Protein AF-0000000081433990 (afdb_homodimer)

Nearest PDB structures (foldseek):
  8vg7-assembly1_A  TM=9.515E-01  e=1.707E-13  Homo sapiens
  3ker-assembly1_A  TM=9.538E-01  e=2.550E-13  Mus musculus
  6c5f-assembly3_C  TM=9.495E-01  e=4.978E-13  Homo sapiens
  7mru-assembly1_C  TM=9.463E-01  e=9.088E-13  Homo sapiens
  8vg5-assembly2_B  TM=8.975E-01  e=1.659E-12  Homo sapiens

Radius of gyration: 18.11 Å; Cα contacts (8 Å, |Δi|>4): 477; chains: 2; bounding box: 46×50×44 Å

Foldseek 3Di:
DKEKEKEKLADPVLQDPCLQVVLLVLLCVLQVHPSVPYHYYYHYNDQDDFPPDNPIAMEIEMEDEPRPVVVPCVVVSQVSVLCSCCVRRVDPSVRYDYHYHYDHQQVDDDPRHRNVVVVD/DKEKEKEKLADPVLQDPCLQVVCLVLLCVLQVHPSVPYHYYYHYNDQDDFPPDNPIAMEMEMEDEPRPVVPPCVVVSQVSVLCSCCVRRVDDSVRYDYHYYYDHQQPDDDPRDRNVVVVD

Sequence (240 aa):
MTILQINTNLAKSQIPDGFLLRASKETARIFGKPEAHVSVALKPDQLMTFSGTTEPCASVEVSSIGTFASGSNNQKIASEITELVHNELGIDKKRFYVVLTDLQADRVACDGDLLAKFFKMTILQINTNLAKSQIPDGFLLRASKETARIFGKPEAHVSVALKPDQLMTFSGTTEPCASVEVSSIGTFASGSNNQKIASEITELVHNELGIDKKRFYVVLTDLQADRVACDGDLLAKFFK

Secondary structure (DSSP, 8-state):
-EEEEEEESS-GGGSPTTHHHHHHHHHHHHHT--GGGEEEEEE-S-EEEETTB-SS-EEEEEEEESSSTT-TTHHHHHHHHHHHHHHHH---GGGEEEEEEEE-GGG-EETTEEGGGT--/-EEEEEEE-S-GGGSPTTHHHHHHHHHHHHHT--GGGEEEEEE-S----BTTB-SS-EEEEEEEESSSTT-TTHHHHHHHHHHHHHHHH---GGG--EEEEEEPGGGEEETTEEGGGT--

Solvent-accessible surface area (backbone atoms only — not comparable to full-atom values): 12899 Å² total; per-residue (Å²): 96,38,38,41,39,35,40,24,43,42,48,66,87,69,55,51,86,64,46,69,62,50,49,37,50,51,52,17,60,73,68,72,44,65,52,91,41,49,46,71,48,76,44,54,60,37,47,46,32,38,45,62,33,70,61,70,32,42,45,35,40,38,35,28,56,78,64,52,83,83,47,83,53,37,50,60,47,42,28,52,54,37,48,51,49,23,73,66,66,67,34,58,49,80,32,31,45,40,36,57,40,70,42,56,43,82,76,38,67,60,95,87,35,48,41,39,74,70,73,103,97,39,39,39,40,37,39,24,42,42,48,65,88,66,55,50,86,63,45,63,50,50,49,29,51,48,50,17,60,72,69,70,44,65,40,73,39,27,34,34,37,45,42,54,61,41,93,55,70,50,97,88,35,69,64,68,33,45,44,36,40,37,35,27,56,80,63,51,84,82,47,83,56,44,65,60,48,54,51,52,53,46,48,52,50,26,71,64,66,67,34,57,71,88,36,43,57,79,45,82,41,71,43,56,40,75,33,29,22,45,57,37,35,42,40,41,75,72,72,110

Organism: NCBI:txid290746

Structure (mmCIF, N/CA/C/O backbone):
data_AF-0000000081433990-model_v1
#
loop_
_entity.id
_entity.type
_entity.pdbx_description
1 polymer 'L-dopachrome isomerase'
#
loop_
_atom_site.group_PDB
_atom_site.id
_atom_site.type_symbol
_atom_site.label_atom_id
_atom_site.label_alt_id
_atom_site.label_comp_id
_atom_site.label_asym_id
_atom_site.label_entity_id
_atom_site.label_seq_id
_atom_site.pdbx_PDB_ins_code
_atom_site.Cartn_x
_atom_site.Cartn_y
_atom_site.Cartn_z
_atom_site.occupancy
_atom_site.B_iso_or_equiv
_atom_site.auth_seq_id
_atom_site.auth_comp_id
_atom_site.auth_asym_id
_atom_site.auth_atom_id
_atom_site.pdbx_PDB_model_num
ATOM 1 N N . MET A 1 1 ? -1.452 19.969 -0.558 1 90.88 1 MET A N 1
ATOM 2 C CA . MET A 1 1 ? -1.971 18.828 -1.298 1 90.88 1 MET A CA 1
ATOM 3 C C . MET A 1 1 ? -1.766 17.531 -0.513 1 90.88 1 MET A C 1
ATOM 5 O O . MET A 1 1 ? -0.65 17.234 -0.081 1 90.88 1 MET A O 1
ATOM 9 N N . THR A 1 2 ? -2.812 16.828 -0.328 1 95.81 2 THR A N 1
ATOM 10 C CA . THR A 1 2 ? -2.768 15.562 0.406 1 95.81 2 THR A CA 1
ATOM 11 C C . THR A 1 2 ? -3.625 14.5 -0.282 1 95.81 2 THR A C 1
ATOM 13 O O . THR A 1 2 ? -4.746 14.781 -0.705 1 95.81 2 THR A O 1
ATOM 16 N N . ILE A 1 3 ? -3.053 13.305 -0.438 1 97.94 3 ILE A N 1
ATOM 17 C CA . ILE A 1 3 ? -3.762 12.18 -1.028 1 97.94 3 ILE A CA 1
ATOM 18 C C . ILE A 1 3 ? -3.838 11.031 -0.02 1 97.94 3 ILE A C 1
ATOM 20 O O . ILE A 1 3 ? -2.812 10.586 0.501 1 97.94 3 ILE A O 1
ATOM 24 N N . LEU A 1 4 ? -5.02 10.633 0.29 1 98.62 4 LEU A N 1
ATOM 25 C CA . LEU A 1 4 ? -5.238 9.461 1.135 1 98.62 4 LEU A CA 1
ATOM 26 C C . LEU A 1 4 ? -5.797 8.297 0.321 1 98.62 4 LEU A C 1
ATOM 28 O O . LEU A 1 4 ? -6.867 8.414 -0.282 1 98.62 4 LEU A O 1
ATOM 32 N N . GLN A 1 5 ? -5.074 7.207 0.324 1 98.69 5 GLN A N 1
ATOM 33 C CA . GLN A 1 5 ? -5.512 5.996 -0.36 1 98.69 5 GLN A CA 1
ATOM 34 C C . GLN A 1 5 ? -5.676 4.84 0.621 1 98.69 5 GLN A C 1
ATOM 36 O O . GLN A 1 5 ? -4.766 4.547 1.403 1 98.69 5 GLN A O 1
ATOM 41 N N . ILE A 1 6 ? -6.824 4.176 0.512 1 98.75 6 ILE A N 1
ATOM 42 C CA . ILE A 1 6 ? -7.109 3.041 1.381 1 98.75 6 ILE A CA 1
ATOM 43 C C . ILE A 1 6 ? -7.539 1.842 0.538 1 98.75 6 ILE A C 1
ATOM 45 O O . ILE A 1 6 ? -8.492 1.932 -0.242 1 98.75 6 ILE A O 1
ATOM 49 N N . ASN A 1 7 ? -6.805 0.776 0.649 1 98.62 7 ASN A N 1
ATOM 50 C CA . ASN A 1 7 ? -7.219 -0.525 0.137 1 98.62 7 ASN A CA 1
ATOM 51 C C . ASN A 1 7 ? -7.695 -1.443 1.259 1 98.62 7 ASN A C 1
ATOM 53 O O . ASN A 1 7 ? -7.082 -1.493 2.328 1 98.62 7 ASN A O 1
ATOM 57 N N . THR A 1 8 ? -8.797 -2.117 1.062 1 98.81 8 THR A N 1
ATOM 58 C CA . THR A 1 8 ? -9.289 -2.992 2.121 1 98.81 8 THR A CA 1
ATOM 59 C C . THR A 1 8 ? -10.016 -4.199 1.532 1 98.81 8 THR A C 1
ATOM 61 O O . THR A 1 8 ? -10.492 -4.148 0.397 1 98.81 8 THR A O 1
ATOM 64 N N . ASN A 1 9 ? -10.047 -5.27 2.287 1 98.44 9 ASN A N 1
ATOM 65 C CA . ASN A 1 9 ? -10.781 -6.453 1.854 1 98.44 9 ASN A CA 1
ATOM 66 C C . ASN A 1 9 ? -12.227 -6.418 2.322 1 98.44 9 ASN A C 1
ATOM 68 O O . ASN A 1 9 ? -12.984 -7.359 2.078 1 98.44 9 ASN A O 1
ATOM 72 N N . LEU A 1 10 ? -12.602 -5.352 3.027 1 98.62 10 LEU A N 1
ATOM 73 C CA . LEU A 1 10 ? -14.023 -5.18 3.316 1 98.62 10 LEU A CA 1
ATOM 74 C C . LEU A 1 10 ? -14.836 -5.141 2.031 1 98.62 10 LEU A C 1
ATOM 76 O O . LEU A 1 10 ? -14.414 -4.551 1.036 1 98.62 10 LEU A O 1
ATOM 80 N N . ALA A 1 11 ? -15.984 -5.688 2.131 1 98.19 11 ALA A N 1
ATOM 81 C CA . ALA A 1 11 ? -16.922 -5.566 1.011 1 98.19 11 ALA A CA 1
ATOM 82 C C . ALA A 1 11 ? -17.422 -4.133 0.862 1 98.19 11 ALA A C 1
ATOM 84 O O . ALA A 1 11 ? -17.516 -3.4 1.85 1 98.19 11 ALA A O 1
ATOM 85 N N . LYS A 1 12 ? -17.688 -3.777 -0.346 1 97.44 12 LYS A N 1
ATOM 86 C CA . LYS A 1 12 ? -18.234 -2.445 -0.617 1 97.44 12 LYS A CA 1
ATOM 87 C C . LYS A 1 12 ? -19.453 -2.156 0.25 1 97.44 12 LYS A C 1
ATOM 89 O O . LYS A 1 12 ? -19.625 -1.034 0.727 1 97.44 12 LYS A O 1
ATOM 94 N N . SER A 1 13 ? -20.281 -3.109 0.468 1 97.81 13 SER A N 1
ATOM 95 C CA . SER A 1 13 ? -21.516 -2.955 1.235 1 97.81 13 SER A CA 1
ATOM 96 C C . SER A 1 13 ? -21.219 -2.664 2.703 1 97.81 13 SER A C 1
ATOM 98 O O . SER A 1 13 ? -22.094 -2.229 3.445 1 97.81 13 SER A O 1
ATOM 100 N N . GLN A 1 14 ? -20.047 -2.955 3.186 1 97.88 14 GLN A N 1
ATOM 101 C CA . GLN A 1 14 ? -19.656 -2.756 4.582 1 97.88 14 GLN A CA 1
ATOM 102 C C . GLN A 1 14 ? -19.109 -1.349 4.805 1 97.88 14 GLN A C 1
ATOM 104 O O . GLN A 1 14 ? -18.875 -0.946 5.945 1 97.88 14 GLN A O 1
ATOM 109 N N . ILE A 1 15 ? -18.922 -0.574 3.744 1 98.25 15 ILE A N 1
ATOM 110 C CA . ILE A 1 15 ? -18.391 0.784 3.867 1 98.25 15 ILE A CA 1
ATOM 111 C C . ILE A 1 15 ? -19.516 1.724 4.324 1 98.25 15 ILE A C 1
ATOM 113 O O . ILE A 1 15 ? -20.547 1.825 3.676 1 98.25 15 ILE A O 1
ATOM 117 N N . PRO A 1 16 ? -19.281 2.379 5.375 1 98.12 16 PRO A N 1
ATOM 118 C CA . PRO A 1 16 ? -20.328 3.273 5.863 1 98.12 16 PRO A CA 1
ATOM 119 C C . PRO A 1 16 ? -20.656 4.391 4.875 1 98.12 16 PRO A C 1
ATOM 121 O O . PRO A 1 16 ? -19.766 4.93 4.227 1 98.12 16 PRO A O 1
ATOM 124 N N . ASP A 1 17 ? -21.906 4.695 4.859 1 97.31 17 ASP A N 1
ATOM 125 C CA . ASP A 1 17 ? -22.344 5.82 4.035 1 97.31 17 ASP A CA 1
ATOM 126 C C . ASP A 1 17 ? -21.625 7.109 4.445 1 97.31 17 ASP A C 1
ATOM 128 O O . ASP A 1 17 ? -21.469 7.387 5.637 1 97.31 17 ASP A O 1
ATOM 132 N N . GLY A 1 18 ? -21.188 7.875 3.453 1 97.81 18 GLY A N 1
ATOM 133 C CA . GLY A 1 18 ? -20.578 9.172 3.713 1 97.81 18 GLY A CA 1
ATOM 134 C C . GLY A 1 18 ? -19.125 9.078 4.133 1 97.81 18 GLY A C 1
ATOM 135 O O . GLY A 1 18 ? -18.5 10.094 4.422 1 97.81 18 GLY A O 1
ATOM 136 N N . PHE A 1 19 ? -18.594 7.859 4.227 1 98.25 19 PHE A N 1
ATOM 137 C CA . PHE A 1 19 ? -17.234 7.656 4.684 1 98.25 19 PHE A CA 1
ATOM 138 C C . PHE A 1 19 ? -16.266 8.555 3.92 1 98.25 19 PHE A C 1
ATOM 140 O O . PHE A 1 19 ? -15.438 9.242 4.523 1 98.25 19 PHE A O 1
ATOM 147 N N . LEU A 1 20 ? -16.406 8.594 2.568 1 98.38 20 LEU A N 1
ATOM 148 C CA . LEU A 1 20 ? -15.445 9.328 1.746 1 98.38 20 LEU A CA 1
ATOM 149 C C . LEU A 1 20 ? -15.438 10.805 2.104 1 98.38 20 LEU A C 1
ATOM 151 O O . LEU A 1 20 ? -14.375 11.422 2.203 1 98.38 20 LEU A O 1
ATOM 155 N N . LEU A 1 21 ? -16.578 11.359 2.297 1 98.25 21 LEU A N 1
ATOM 156 C CA . LEU A 1 21 ? -16.688 12.781 2.615 1 98.25 21 LEU A CA 1
ATOM 157 C C . LEU A 1 21 ? -16.141 13.07 4.008 1 98.25 21 LEU A C 1
ATOM 159 O O . LEU A 1 21 ? -15.438 14.062 4.207 1 98.25 21 LEU A O 1
ATOM 163 N N . ARG A 1 22 ? -16.422 12.219 4.922 1 98.25 22 ARG A N 1
ATOM 164 C CA . ARG A 1 22 ? -15.883 12.391 6.266 1 98.25 22 ARG A CA 1
ATOM 165 C C . ARG A 1 22 ? -14.367 12.227 6.273 1 98.25 22 ARG A C 1
ATOM 167 O O . ARG A 1 22 ? -13.664 13 6.93 1 98.25 22 ARG A O 1
ATOM 174 N N . ALA A 1 23 ? -13.922 11.25 5.551 1 98.62 23 ALA A N 1
ATOM 175 C CA . ALA A 1 23 ? -12.477 11.047 5.461 1 98.62 23 ALA A CA 1
ATOM 176 C C . ALA A 1 23 ? -11.789 12.266 4.848 1 98.62 23 ALA A C 1
ATOM 178 O O . ALA A 1 23 ? -10.695 12.656 5.277 1 98.62 23 ALA A O 1
ATOM 179 N N . SER A 1 24 ? -12.383 12.82 3.846 1 98.44 24 SER A N 1
ATOM 180 C CA . SER A 1 24 ? -11.836 14.023 3.221 1 98.44 24 SER A CA 1
ATOM 181 C C . SER A 1 24 ? -11.719 15.164 4.223 1 98.44 24 SER A C 1
ATOM 183 O O . SER A 1 24 ? -10.656 15.781 4.359 1 98.44 24 SER A O 1
ATOM 185 N N . LYS A 1 25 ? -12.766 15.406 4.945 1 98.56 25 LYS A N 1
ATOM 186 C CA . LYS A 1 25 ? -12.789 16.469 5.941 1 98.56 25 LYS A CA 1
ATOM 187 C C . LYS A 1 25 ? -11.766 16.219 7.039 1 98.56 25 LYS A C 1
ATOM 189 O O . LYS A 1 25 ? -11.008 17.125 7.41 1 98.56 25 LYS A O 1
ATOM 194 N N . GLU A 1 26 ? -11.742 15.039 7.527 1 98.56 26 GLU A N 1
ATOM 195 C CA . GLU A 1 26 ? -10.836 14.703 8.617 1 98.56 26 GLU A CA 1
ATOM 196 C C . GLU A 1 26 ? -9.383 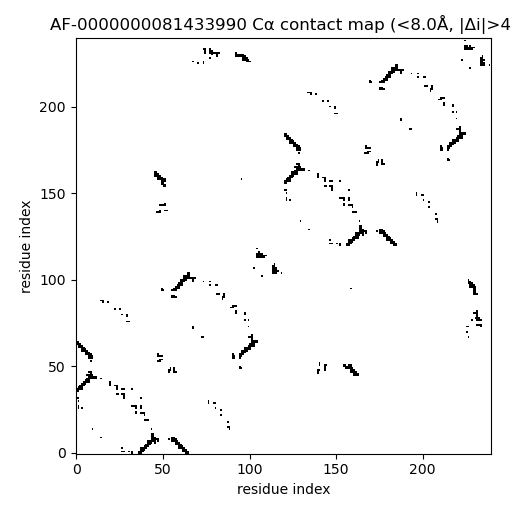14.766 8.164 1 98.56 26 GLU A C 1
ATOM 198 O O . GLU A 1 26 ? -8.508 15.195 8.922 1 98.56 26 GLU A O 1
ATOM 203 N N . THR A 1 27 ? -9.125 14.289 6.93 1 98.31 27 THR A N 1
ATOM 204 C CA . THR A 1 27 ? -7.762 14.359 6.414 1 98.31 27 THR A CA 1
ATOM 205 C C . THR A 1 27 ? -7.293 15.805 6.32 1 98.31 27 THR A C 1
ATOM 207 O O . THR A 1 27 ? -6.164 16.125 6.703 1 98.31 27 THR A O 1
ATOM 210 N N . ALA A 1 28 ? -8.125 16.672 5.895 1 97.56 28 ALA A N 1
ATOM 211 C CA . ALA A 1 28 ? -7.801 18.094 5.848 1 97.56 28 ALA A CA 1
ATOM 212 C C . ALA A 1 28 ? -7.461 18.625 7.234 1 97.56 28 ALA A C 1
ATOM 214 O O . ALA A 1 28 ? -6.469 19.328 7.406 1 97.56 28 ALA A O 1
ATOM 215 N N . ARG A 1 29 ? -8.242 18.266 8.172 1 98 29 ARG A N 1
ATOM 216 C CA . ARG A 1 29 ? -8.023 18.688 9.547 1 98 29 ARG A CA 1
ATOM 217 C C . ARG A 1 29 ? -6.688 18.172 10.078 1 98 29 ARG A C 1
ATOM 219 O O . ARG A 1 29 ? -5.906 18.938 10.648 1 98 29 ARG A O 1
ATOM 226 N N . ILE A 1 30 ? -6.402 16.953 9.898 1 97.56 30 ILE A N 1
ATOM 227 C CA . ILE A 1 30 ? -5.199 16.297 10.414 1 97.56 30 ILE A CA 1
ATOM 228 C C . ILE A 1 30 ? -3.959 16.984 9.844 1 97.56 30 ILE A C 1
ATOM 230 O O . ILE A 1 30 ? -2.969 17.172 10.555 1 97.56 30 ILE A O 1
ATOM 234 N N . PHE A 1 31 ? -4.008 17.406 8.562 1 96.06 31 PHE A N 1
ATOM 235 C CA . PHE A 1 31 ? -2.828 17.953 7.891 1 96.06 31 PHE A CA 1
ATOM 236 C C . PHE A 1 31 ? -2.82 19.469 7.953 1 96.06 31 PHE A C 1
ATOM 238 O O . PHE A 1 31 ? -1.84 20.109 7.562 1 96.06 31 PHE A O 1
ATOM 245 N N . GLY A 1 32 ? -3.953 20.016 8.438 1 94.56 32 GLY A N 1
ATOM 246 C CA . GLY A 1 32 ? -4.035 21.469 8.469 1 94.56 32 GLY A CA 1
ATOM 247 C C . GLY A 1 32 ? -4.023 22.094 7.09 1 94.56 32 GLY A C 1
ATOM 248 O O . GLY A 1 32 ? -3.367 23.125 6.875 1 94.56 32 GLY A O 1
ATOM 249 N N . LYS A 1 33 ? -4.625 21.469 6.125 1 92.19 33 LYS A N 1
ATOM 250 C CA . LYS A 1 33 ? -4.715 21.938 4.746 1 92.19 33 LYS A CA 1
ATOM 251 C C . LYS A 1 33 ? -6.172 22.141 4.332 1 92.19 33 LYS A C 1
ATOM 253 O O . LYS A 1 33 ? -7.074 21.516 4.883 1 92.19 33 LYS A O 1
ATOM 258 N N . PRO A 1 34 ? -6.328 23.125 3.377 1 94.62 34 PRO A N 1
ATOM 259 C CA . PRO A 1 34 ? -7.695 23.25 2.859 1 94.62 34 PRO A CA 1
ATOM 260 C C . PRO A 1 34 ? -8.211 21.953 2.24 1 94.62 34 PRO A C 1
ATOM 262 O O . PRO A 1 34 ? -7.453 21.234 1.562 1 94.62 34 PRO A O 1
ATOM 265 N N . GLU A 1 35 ? -9.477 21.656 2.529 1 97.12 35 GLU A N 1
ATOM 266 C CA . GLU A 1 35 ? -10.078 20.438 1.994 1 97.12 35 GLU A CA 1
ATOM 267 C C . GLU A 1 35 ? -10.07 20.438 0.468 1 97.12 35 GLU A C 1
ATOM 269 O O . GLU A 1 35 ? -10.023 19.391 -0.162 1 97.12 35 GLU A O 1
ATOM 274 N N . ALA A 1 36 ? -10.023 21.609 -0.118 1 95.38 36 ALA A N 1
ATOM 275 C CA . ALA A 1 36 ? -9.977 21.766 -1.57 1 95.38 36 ALA A CA 1
ATOM 276 C C . ALA A 1 36 ? -8.75 21.078 -2.154 1 95.38 36 ALA A C 1
ATOM 278 O O . ALA A 1 36 ? -8.703 20.781 -3.354 1 95.38 36 ALA A O 1
ATOM 279 N N . HIS A 1 37 ? -7.754 20.781 -1.371 1 93.56 37 HIS A N 1
ATOM 280 C CA . HIS A 1 37 ? -6.5 20.203 -1.834 1 93.56 37 HIS A CA 1
ATOM 281 C C . HIS A 1 37 ? -6.34 18.766 -1.332 1 93.56 37 HIS A C 1
ATOM 283 O O . HIS A 1 37 ? -5.219 18.266 -1.234 1 93.56 37 HIS A O 1
ATOM 289 N N . VAL A 1 38 ? -7.441 18.109 -1.001 1 97.19 38 VAL A N 1
ATOM 290 C CA . VAL A 1 38 ? -7.402 16.75 -0.468 1 97.19 38 VAL A CA 1
ATOM 291 C C . VAL A 1 38 ? -8.102 15.789 -1.433 1 97.19 38 VAL A C 1
ATOM 293 O O . VAL A 1 38 ? -9.188 16.094 -1.936 1 97.19 38 VAL A O 1
ATOM 296 N N . SER A 1 39 ? -7.469 14.727 -1.712 1 98.06 39 SER A N 1
ATOM 297 C CA . SER A 1 39 ? -8.047 13.633 -2.477 1 98.06 39 SER A CA 1
ATOM 298 C C . SER A 1 39 ? -8.07 12.344 -1.661 1 98.06 39 SER A C 1
ATOM 300 O O . SER A 1 39 ? -7.062 11.969 -1.052 1 98.06 39 SER A O 1
ATOM 302 N N . VAL A 1 40 ? -9.242 11.656 -1.627 1 98.5 40 VAL A N 1
ATOM 303 C CA . VAL A 1 40 ? -9.383 10.383 -0.917 1 98.5 40 VAL A CA 1
ATOM 304 C C . VAL A 1 40 ? -9.891 9.305 -1.874 1 98.5 40 VAL A C 1
ATOM 306 O O . VAL A 1 40 ? -10.805 9.547 -2.658 1 98.5 40 VAL A O 1
ATOM 309 N N . ALA A 1 41 ? -9.281 8.195 -1.855 1 98.5 41 ALA A N 1
ATOM 310 C CA . ALA A 1 41 ? -9.742 7.031 -2.609 1 98.5 41 ALA A CA 1
ATOM 311 C C . ALA A 1 41 ? -9.812 5.793 -1.721 1 98.5 41 ALA A C 1
ATOM 313 O O . ALA A 1 41 ? -8.875 5.508 -0.969 1 98.5 41 ALA A O 1
ATOM 314 N N . LEU A 1 42 ? -10.906 5.152 -1.73 1 98.56 42 LEU A N 1
ATOM 315 C CA . LEU A 1 42 ? -11.109 3.879 -1.049 1 98.56 42 LEU A CA 1
ATOM 316 C C . LEU A 1 42 ? -11.414 2.77 -2.049 1 98.56 42 LEU A C 1
ATOM 318 O O . LEU A 1 42 ? -12.289 2.926 -2.906 1 98.56 42 LEU A O 1
ATOM 322 N N . LYS A 1 43 ? -10.688 1.727 -2 1 97.75 43 LYS A N 1
ATOM 323 C CA . LYS A 1 43 ? -10.914 0.545 -2.828 1 97.75 43 LYS A CA 1
ATOM 324 C C . LYS A 1 43 ? -11.305 -0.658 -1.974 1 97.75 43 LYS A C 1
ATOM 326 O O . LYS A 1 43 ? -10.438 -1.331 -1.411 1 97.75 43 LYS A O 1
ATOM 331 N N . PRO A 1 44 ? -12.547 -1.02 -1.946 1 98.06 44 PRO A N 1
ATOM 332 C CA . PRO A 1 44 ? -12.992 -2.199 -1.206 1 98.06 44 PRO A CA 1
ATOM 333 C C . PRO A 1 44 ? -12.883 -3.486 -2.021 1 98.06 44 PRO A C 1
ATOM 335 O O . PRO A 1 44 ? -12.391 -3.465 -3.15 1 98.06 44 PRO A O 1
ATOM 338 N N . ASP A 1 45 ? -13.172 -4.621 -1.461 1 97.69 45 ASP A N 1
ATOM 339 C CA . ASP A 1 45 ? -13.312 -5.926 -2.094 1 97.69 45 ASP A CA 1
ATOM 340 C C . ASP A 1 45 ? -11.969 -6.441 -2.6 1 97.69 45 ASP A C 1
ATOM 342 O O . ASP A 1 45 ? -11.906 -7.176 -3.586 1 97.69 45 ASP A O 1
ATOM 346 N N . GLN A 1 46 ? -10.945 -5.961 -1.969 1 96.81 46 GLN A N 1
ATOM 347 C CA . GLN A 1 46 ? -9.617 -6.398 -2.395 1 96.81 46 GLN A CA 1
ATOM 348 C C . GLN A 1 46 ? -9.281 -7.77 -1.812 1 96.81 46 GLN A C 1
ATOM 350 O O . GLN A 1 46 ? -9.75 -8.125 -0.73 1 96.81 46 GLN A O 1
ATOM 355 N N . LEU A 1 47 ? -8.5 -8.531 -2.535 1 97.94 47 LEU A N 1
ATOM 356 C CA . LEU A 1 47 ? -7.922 -9.766 -2.018 1 97.94 47 LEU A CA 1
ATOM 357 C C . LEU A 1 47 ? -6.656 -9.477 -1.215 1 97.94 47 LEU A C 1
ATOM 359 O O . LEU A 1 47 ? -5.617 -9.141 -1.788 1 97.94 47 LEU A O 1
ATOM 363 N N . MET A 1 48 ? -6.801 -9.656 0.124 1 98 48 MET A N 1
ATOM 364 C CA . MET A 1 48 ? -5.691 -9.227 0.969 1 98 48 MET A CA 1
ATOM 365 C C . MET A 1 48 ? -5.508 -10.164 2.154 1 98 48 MET A C 1
ATOM 367 O O . MET A 1 48 ? -6.465 -10.812 2.594 1 98 48 MET A O 1
ATOM 371 N N . THR A 1 49 ? -4.348 -10.227 2.613 1 98.25 49 THR A N 1
ATOM 372 C CA . THR A 1 49 ? -4.031 -10.797 3.918 1 98.25 49 THR A CA 1
ATOM 373 C C . THR A 1 49 ? -3.229 -9.812 4.762 1 98.25 49 THR A C 1
ATOM 375 O O . THR A 1 49 ? -2.553 -8.93 4.219 1 98.25 49 THR A O 1
ATOM 378 N N . PHE A 1 50 ? -3.355 -9.953 5.934 1 98.19 50 PHE A N 1
ATOM 379 C CA . PHE A 1 50 ? -2.48 -9.367 6.941 1 98.19 50 PHE A CA 1
ATOM 380 C C . PHE A 1 50 ? -2.191 -10.367 8.055 1 98.19 50 PHE A C 1
ATOM 382 O O . PHE A 1 50 ? -3.105 -11.023 8.562 1 98.19 50 PHE A O 1
ATOM 389 N N . SER A 1 51 ? -0.873 -10.5 8.344 1 96.62 51 SER A N 1
ATOM 390 C CA . SER A 1 51 ? -0.466 -11.445 9.383 1 96.62 51 SER A CA 1
ATOM 391 C C . SER A 1 51 ? -0.996 -12.844 9.094 1 96.62 51 SER A C 1
ATOM 393 O O . SER A 1 51 ? -1.447 -13.539 10 1 96.62 51 SER A O 1
ATOM 395 N N . GLY A 1 52 ? -1.181 -13.148 7.836 1 96.19 52 GLY A N 1
ATOM 396 C CA . GLY A 1 52 ? -1.447 -14.523 7.434 1 96.19 52 GLY A CA 1
ATOM 397 C C . GLY A 1 52 ? -2.926 -14.859 7.418 1 96.19 52 GLY A C 1
ATOM 398 O O . GLY A 1 52 ? -3.299 -16.031 7.277 1 96.19 52 GLY A O 1
ATOM 399 N N . THR A 1 53 ? -3.77 -13.898 7.676 1 97.94 53 THR A N 1
ATOM 400 C CA . THR A 1 53 ? -5.199 -14.18 7.641 1 97.94 53 THR A CA 1
ATOM 401 C C . THR A 1 53 ? -5.922 -13.211 6.707 1 97.94 53 THR A C 1
ATOM 403 O O . THR A 1 53 ? -5.391 -12.156 6.371 1 97.94 53 THR A O 1
ATOM 406 N N . THR A 1 54 ? -7.129 -13.617 6.344 1 97.75 54 THR A N 1
ATOM 407 C CA . THR A 1 54 ? -7.949 -12.789 5.469 1 97.75 54 THR A CA 1
ATOM 408 C C . THR A 1 54 ? -9.023 -12.062 6.27 1 97.75 54 THR A C 1
ATOM 410 O O . THR A 1 54 ? -10.023 -11.602 5.707 1 97.75 54 THR A O 1
ATOM 413 N N . GLU A 1 55 ? -8.867 -12.023 7.637 1 98.25 55 GLU A N 1
ATOM 414 C CA . GLU A 1 55 ? -9.742 -11.188 8.453 1 98.25 55 GLU A CA 1
ATOM 415 C C . GLU A 1 55 ? -9.672 -9.727 8.016 1 98.25 55 GLU A C 1
ATOM 417 O O . GLU A 1 55 ? -8.742 -9.328 7.32 1 98.25 55 GLU A O 1
ATOM 422 N N . PRO A 1 56 ? -10.641 -8.906 8.352 1 98.62 56 PRO A N 1
ATOM 423 C CA . PRO A 1 56 ? -10.648 -7.52 7.887 1 98.62 56 PRO A CA 1
ATOM 424 C C . PRO A 1 56 ? -9.297 -6.824 8.086 1 98.62 56 PRO A C 1
ATOM 426 O O . PRO A 1 56 ? -8.734 -6.875 9.18 1 98.62 56 PRO A O 1
ATOM 429 N N . CYS A 1 57 ? -8.836 -6.258 7.043 1 98.81 57 CYS A N 1
ATOM 430 C CA . CYS A 1 57 ? -7.559 -5.555 7.047 1 98.81 57 CYS A CA 1
ATOM 431 C C . CYS A 1 57 ? -7.535 -4.457 5.992 1 98.81 57 CYS A C 1
ATOM 433 O O . CYS A 1 57 ? -8.523 -4.254 5.281 1 98.81 57 CYS A O 1
ATOM 435 N N . ALA A 1 58 ? -6.402 -3.656 6.012 1 98.62 58 ALA A N 1
ATOM 436 C CA . ALA A 1 58 ? -6.27 -2.568 5.047 1 98.62 58 ALA A CA 1
ATOM 437 C C . ALA A 1 58 ? -4.805 -2.277 4.746 1 98.62 58 ALA A C 1
ATOM 439 O O . ALA A 1 58 ? -3.908 -2.846 5.375 1 98.62 58 ALA A O 1
ATOM 440 N N . SER A 1 59 ? -4.582 -1.609 3.744 1 98.38 59 SER A N 1
ATOM 441 C CA . SER A 1 5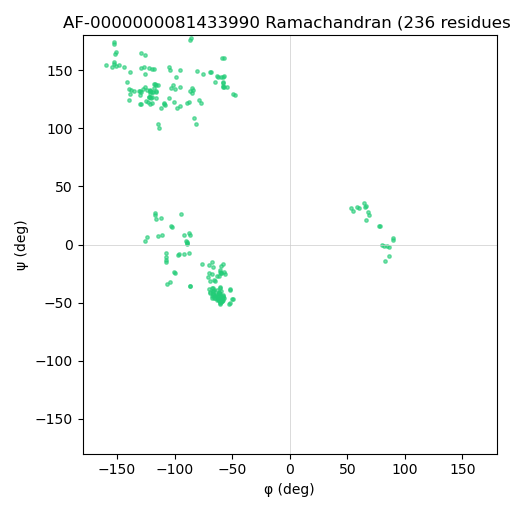9 ? -3.348 -0.911 3.41 1 98.38 59 SER A CA 1
ATOM 442 C C . SER A 1 59 ? -3.596 0.576 3.18 1 98.38 59 SER A C 1
ATOM 444 O O . SER A 1 59 ? -4.434 0.951 2.357 1 98.38 59 SER A O 1
ATOM 446 N N . VAL A 1 60 ? -2.918 1.347 3.939 1 98.69 60 VAL A N 1
ATOM 447 C CA . VAL A 1 60 ? -3.186 2.781 3.926 1 98.69 60 VAL A CA 1
ATOM 448 C C . VAL A 1 60 ? -1.919 3.539 3.539 1 98.69 60 VAL A C 1
ATOM 450 O O . VAL A 1 60 ? -0.838 3.266 4.066 1 98.69 60 VAL A O 1
ATOM 453 N N . GLU A 1 61 ? -2.059 4.449 2.625 1 98.5 61 GLU A N 1
ATOM 454 C CA . GLU A 1 61 ? -0.979 5.355 2.244 1 98.5 61 GLU A CA 1
ATOM 455 C C . GLU A 1 61 ? -1.457 6.805 2.223 1 98.5 61 GLU A C 1
ATOM 457 O O . GLU A 1 61 ? -2.506 7.109 1.651 1 98.5 61 GLU A O 1
ATOM 462 N N . VAL A 1 62 ? -0.695 7.633 2.832 1 98.25 62 VAL A N 1
ATOM 463 C CA . VAL A 1 62 ? -0.963 9.062 2.754 1 98.25 62 VAL A CA 1
ATOM 464 C C . VAL A 1 62 ? 0.253 9.789 2.18 1 98.25 62 VAL A C 1
ATOM 466 O O . VAL A 1 62 ? 1.378 9.594 2.645 1 98.25 62 VAL A O 1
ATOM 469 N N . SER A 1 63 ? -0 10.547 1.164 1 97.56 63 SER A N 1
ATOM 470 C CA . SER A 1 63 ? 1.038 11.305 0.474 1 97.56 63 SER A CA 1
ATOM 471 C C . SER A 1 63 ? 0.789 12.805 0.578 1 97.56 63 SER A C 1
ATOM 473 O O . SER A 1 63 ? -0.345 13.266 0.428 1 97.56 63 SER A O 1
ATOM 475 N N . SER A 1 64 ? 1.792 13.516 0.793 1 95.19 64 SER A N 1
ATOM 476 C CA . SER A 1 64 ? 1.688 14.961 0.933 1 95.19 64 SER A CA 1
ATOM 477 C C . SER A 1 64 ? 2.988 15.648 0.525 1 95.19 64 SER A C 1
ATOM 479 O O . SER A 1 64 ? 4.059 15.039 0.563 1 95.19 64 SER A O 1
ATOM 481 N N . ILE A 1 65 ? 2.895 16.875 0.166 1 92 65 ILE A N 1
ATOM 482 C CA . ILE A 1 65 ? 4.074 17.609 -0.259 1 92 65 ILE A CA 1
ATOM 483 C C . ILE A 1 65 ? 4.738 18.266 0.954 1 92 65 ILE A C 1
ATOM 485 O O . ILE A 1 65 ? 4.109 19.047 1.673 1 92 65 ILE A O 1
ATOM 489 N N . GLY A 1 66 ? 5.93 17.938 1.165 1 86.38 66 GLY A N 1
ATOM 490 C CA . GLY A 1 66 ? 6.789 18.609 2.123 1 86.38 66 GLY A CA 1
ATOM 491 C C . GLY A 1 66 ? 6.328 18.453 3.559 1 86.38 66 GLY A C 1
ATOM 492 O O . GLY A 1 66 ? 6.543 19.328 4.395 1 86.38 66 GLY A O 1
ATOM 493 N N . THR A 1 67 ? 5.75 17.422 3.908 1 90.38 67 THR A N 1
ATOM 494 C CA . THR A 1 67 ? 5.098 17.297 5.207 1 90.38 67 THR A CA 1
ATOM 495 C C . THR A 1 67 ? 5.914 16.406 6.137 1 90.38 67 THR A C 1
ATOM 497 O O . THR A 1 67 ? 6.004 16.672 7.34 1 90.38 67 THR A O 1
ATOM 500 N N . PHE A 1 68 ? 6.586 15.398 5.652 1 93.94 68 PHE A N 1
ATOM 501 C CA . PHE A 1 68 ? 7.047 14.336 6.543 1 93.94 68 PHE A CA 1
ATOM 502 C C . PHE A 1 68 ? 8.555 14.422 6.75 1 93.94 68 PHE A C 1
ATOM 504 O O . PHE A 1 68 ? 9.102 13.75 7.629 1 93.94 68 PHE A O 1
ATOM 511 N N . ALA A 1 69 ? 9.227 15.234 6.074 1 87.19 69 ALA A N 1
ATOM 512 C CA . ALA A 1 69 ? 10.688 15.25 6.043 1 87.19 69 ALA A CA 1
ATOM 513 C C . ALA A 1 69 ? 11.258 15.594 7.418 1 87.19 69 ALA A C 1
ATOM 515 O O . ALA A 1 69 ? 12.242 14.984 7.855 1 87.19 69 ALA A O 1
ATOM 516 N N . SER A 1 70 ? 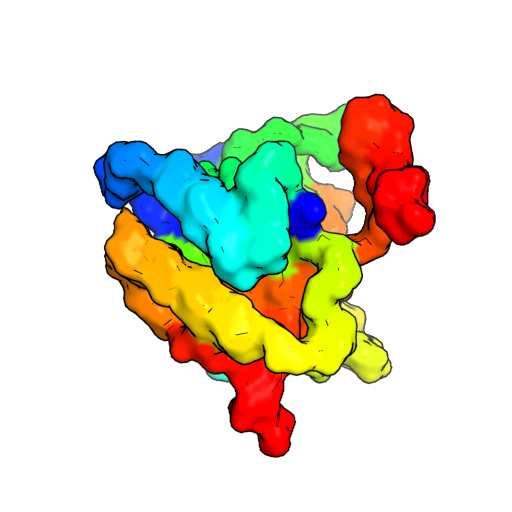10.664 16.516 8.023 1 87.25 70 SER A N 1
ATOM 517 C CA . SER A 1 70 ? 11.18 16.938 9.32 1 87.25 70 SER A CA 1
ATOM 518 C C . SER A 1 70 ? 10.953 15.859 10.375 1 87.25 70 SER A C 1
ATOM 520 O O . SER A 1 70 ? 11.648 15.812 11.391 1 87.25 70 SER A O 1
ATOM 522 N N . GLY A 1 71 ? 9.906 15.109 10.242 1 88.19 71 GLY A N 1
ATOM 523 C CA . GLY A 1 71 ? 9.594 14.016 11.156 1 88.19 71 GLY A CA 1
ATOM 524 C C . GLY A 1 71 ? 8.82 14.469 12.383 1 88.19 71 GLY A C 1
ATOM 525 O O . GLY A 1 71 ? 8.281 13.641 13.125 1 88.19 71 GLY A O 1
ATOM 526 N N . SER A 1 72 ? 8.695 15.711 12.586 1 89 72 SER A N 1
ATOM 527 C CA . SER A 1 72 ? 8.188 16.25 13.844 1 89 72 SER A CA 1
ATOM 528 C C . SER A 1 72 ? 6.723 15.875 14.055 1 89 72 SER A C 1
ATOM 530 O O . SER A 1 72 ? 6.293 15.625 15.18 1 89 72 SER A O 1
ATOM 532 N N . ASN A 1 73 ? 6.004 15.734 13.016 1 93.94 73 ASN A N 1
ATOM 533 C CA . ASN A 1 73 ? 4.57 15.508 13.164 1 93.94 73 ASN A CA 1
ATOM 534 C C . ASN A 1 73 ? 4.164 14.125 12.68 1 93.94 73 ASN A C 1
ATOM 536 O O . ASN A 1 73 ? 2.98 13.789 12.656 1 93.94 73 ASN A O 1
ATOM 540 N N . ASN A 1 74 ? 5.082 13.344 12.375 1 96.38 74 ASN A N 1
ATOM 541 C CA . ASN A 1 74 ? 4.773 12.062 11.742 1 96.38 74 ASN A CA 1
ATOM 542 C C . ASN A 1 74 ? 3.988 11.156 12.688 1 96.38 74 ASN A C 1
ATOM 544 O O . ASN A 1 74 ? 3.016 10.516 12.273 1 96.38 74 ASN A O 1
ATOM 548 N N . GLN A 1 75 ? 4.406 11.094 13.922 1 96.62 75 GLN A N 1
ATOM 549 C CA . GLN A 1 75 ? 3.734 10.234 14.898 1 96.62 75 GLN A CA 1
ATOM 550 C C . GLN A 1 75 ? 2.281 10.664 15.086 1 96.62 75 GLN A C 1
ATOM 552 O O . GLN A 1 75 ? 1.382 9.82 15.109 1 96.62 75 GLN A O 1
ATOM 557 N N . LYS A 1 76 ? 2.143 11.914 15.258 1 97.44 76 LYS A N 1
ATOM 558 C CA . LYS A 1 76 ? 0.791 12.43 15.445 1 97.44 76 LYS A CA 1
ATOM 559 C C . LYS A 1 76 ? -0.093 12.117 14.242 1 97.44 76 LYS A C 1
ATOM 561 O O . LYS A 1 76 ? -1.214 11.633 14.398 1 97.44 76 LYS A O 1
ATOM 566 N N . ILE A 1 77 ? 0.373 12.414 13.055 1 97.75 77 ILE A N 1
ATOM 567 C CA . ILE A 1 77 ? -0.37 12.172 11.82 1 97.75 77 ILE A CA 1
ATOM 568 C C . ILE A 1 77 ? -0.709 10.688 11.703 1 97.75 77 ILE A C 1
ATOM 570 O O . ILE A 1 77 ? -1.861 10.328 11.445 1 97.75 77 ILE A O 1
ATOM 574 N N . ALA A 1 78 ? 0.245 9.867 11.914 1 97.81 78 ALA A N 1
ATOM 575 C CA . ALA A 1 78 ? 0.048 8.422 11.828 1 97.81 78 ALA A CA 1
ATOM 576 C C . ALA A 1 78 ? -1.047 7.957 12.781 1 97.81 78 ALA A C 1
ATOM 578 O O . ALA A 1 78 ? -1.919 7.172 12.398 1 97.81 78 ALA A O 1
ATOM 579 N N . SER A 1 79 ? -0.985 8.422 13.969 1 98.31 79 SER A N 1
ATOM 580 C CA . SER A 1 79 ? -1.972 8.055 14.977 1 98.31 79 SER A CA 1
ATOM 581 C C . SER A 1 79 ? -3.373 8.492 14.57 1 98.31 79 SER A C 1
ATOM 583 O O . SER A 1 79 ? -4.328 7.723 14.68 1 98.31 79 SER A O 1
ATOM 585 N N . GLU A 1 80 ? -3.49 9.648 14.109 1 98.69 80 GLU A N 1
ATOM 586 C CA . GLU A 1 80 ? -4.801 10.195 13.766 1 98.69 80 GLU A CA 1
ATOM 587 C C . GLU A 1 80 ? -5.387 9.484 12.547 1 98.69 80 GLU A C 1
ATOM 589 O O . GLU A 1 80 ? -6.586 9.211 12.5 1 98.69 80 GLU A O 1
ATOM 594 N N . ILE A 1 81 ? -4.539 9.219 11.523 1 98.75 81 ILE A N 1
ATOM 595 C CA . ILE A 1 81 ? -5 8.477 10.359 1 98.75 81 ILE A CA 1
ATOM 596 C C . ILE A 1 81 ? -5.445 7.078 10.789 1 98.75 81 ILE A C 1
ATOM 598 O O . ILE A 1 81 ? -6.465 6.57 10.312 1 98.75 81 ILE A O 1
ATOM 602 N N . THR A 1 82 ? -4.664 6.465 11.688 1 98.75 82 THR A N 1
ATOM 603 C CA . THR A 1 82 ? -5.023 5.145 12.203 1 98.75 82 THR A CA 1
ATOM 604 C C . THR A 1 82 ? -6.391 5.18 12.875 1 98.75 82 THR A C 1
ATOM 606 O O . THR A 1 82 ? -7.238 4.324 12.617 1 98.75 82 THR A O 1
ATOM 609 N N . GLU A 1 83 ? -6.598 6.145 13.672 1 98.75 83 GLU A N 1
ATOM 610 C CA . GLU A 1 83 ? -7.879 6.293 14.359 1 98.75 83 GLU A CA 1
ATOM 611 C C . GLU A 1 83 ? -9.016 6.492 13.359 1 98.75 83 GLU A C 1
ATOM 613 O O . GLU A 1 83 ? -10.094 5.914 13.516 1 98.75 83 GLU A O 1
ATOM 618 N N . LEU A 1 84 ? -8.805 7.34 12.414 1 98.62 84 LEU A N 1
ATOM 619 C CA . LEU A 1 84 ? -9.812 7.586 11.383 1 98.62 84 LEU A CA 1
ATOM 620 C C . LEU A 1 84 ? -10.258 6.281 10.734 1 98.62 84 LEU A C 1
ATOM 622 O O . LEU A 1 84 ? -11.453 5.996 10.664 1 98.62 84 LEU A O 1
ATOM 626 N N . VAL A 1 85 ? -9.32 5.469 10.289 1 98.69 85 VAL A N 1
ATOM 627 C CA . VAL A 1 85 ? -9.602 4.223 9.586 1 98.69 85 VAL A CA 1
ATOM 628 C C . VAL A 1 85 ? -10.289 3.242 10.539 1 98.69 85 VAL A C 1
ATOM 630 O O . VAL A 1 85 ? -11.297 2.625 10.18 1 98.69 85 VAL A O 1
ATOM 633 N N . HIS A 1 86 ? -9.75 3.137 11.719 1 98.75 86 HIS A N 1
ATOM 634 C CA . HIS A 1 86 ? -10.32 2.236 12.719 1 98.75 86 HIS A CA 1
ATOM 635 C C . HIS A 1 86 ? -11.758 2.621 13.055 1 98.75 86 HIS A C 1
ATOM 637 O O . HIS A 1 86 ? -12.656 1.778 13.016 1 98.75 86 HIS A O 1
ATOM 643 N N . ASN A 1 87 ? -11.945 3.85 13.367 1 98.38 87 ASN A N 1
ATOM 644 C CA . ASN A 1 87 ? -13.25 4.312 13.82 1 98.38 87 ASN A CA 1
ATOM 645 C C . ASN A 1 87 ? -14.297 4.223 12.711 1 98.38 87 ASN A C 1
ATOM 647 O O . ASN A 1 87 ? -15.445 3.867 12.961 1 98.38 87 ASN A O 1
ATOM 651 N N . GLU A 1 88 ? -13.898 4.516 11.508 1 98 88 GLU A N 1
ATOM 652 C CA . GLU A 1 88 ? -14.867 4.621 10.422 1 98 88 GLU A CA 1
ATOM 653 C C . GLU A 1 88 ? -15.125 3.26 9.781 1 98 88 GLU A C 1
ATOM 655 O O . GLU A 1 88 ? -16.25 2.969 9.367 1 98 88 GLU A O 1
ATOM 660 N N . LEU A 1 89 ? -14.102 2.455 9.703 1 98.38 89 LEU A N 1
ATOM 661 C CA . LEU A 1 89 ? -14.242 1.225 8.93 1 98.38 89 LEU A CA 1
ATOM 662 C C . LEU A 1 89 ? -14.312 0.011 9.852 1 98.38 89 LEU A C 1
ATOM 664 O O . LEU A 1 89 ? -14.586 -1.102 9.398 1 98.38 89 LEU A O 1
ATOM 668 N N . GLY A 1 90 ? -13.938 0.189 11.109 1 98.31 90 GLY A N 1
ATOM 669 C CA . GLY A 1 90 ? -14.039 -0.894 12.078 1 98.31 90 GLY A CA 1
ATOM 670 C C . GLY A 1 90 ? -12.914 -1.905 11.953 1 98.31 90 GLY A C 1
ATOM 671 O O . GLY A 1 90 ? -13.039 -3.039 12.422 1 98.31 90 GLY A O 1
ATOM 672 N N . ILE A 1 91 ? -11.906 -1.563 11.297 1 98.69 91 ILE A N 1
ATOM 673 C CA . ILE A 1 91 ? -10.758 -2.451 11.148 1 98.69 91 ILE A CA 1
ATOM 674 C C . ILE A 1 91 ? -9.836 -2.303 12.359 1 98.69 91 ILE A C 1
ATOM 676 O O . ILE A 1 91 ? -9.547 -1.186 12.789 1 98.69 91 ILE A O 1
ATOM 680 N N . ASP A 1 92 ? -9.422 -3.41 12.914 1 98.75 92 ASP A N 1
ATOM 681 C CA . ASP A 1 92 ? -8.477 -3.391 14.023 1 98.75 92 ASP A CA 1
ATOM 682 C C . ASP A 1 92 ? -7.223 -2.602 13.656 1 98.75 92 ASP A C 1
ATOM 684 O O . ASP A 1 92 ? -6.68 -2.762 12.562 1 98.75 92 ASP A O 1
ATOM 688 N N . LYS A 1 93 ? -6.785 -1.762 14.57 1 98.38 93 LYS A N 1
ATOM 689 C CA . LYS A 1 93 ? -5.633 -0.893 14.352 1 98.38 93 LYS A CA 1
ATOM 690 C C . LYS A 1 93 ? -4.375 -1.708 14.07 1 98.38 93 LYS A C 1
ATOM 692 O O . LYS A 1 93 ? -3.432 -1.212 13.445 1 98.38 93 LYS A O 1
ATOM 697 N N . LYS A 1 94 ? -4.359 -2.943 14.469 1 97.75 94 LYS A N 1
ATOM 698 C CA . LYS A 1 94 ? -3.184 -3.801 14.344 1 97.75 94 LYS A CA 1
ATOM 699 C C . LYS A 1 94 ? -3.188 -4.547 13.016 1 97.75 94 LYS A C 1
ATOM 701 O O . LYS A 1 94 ? -2.303 -5.363 12.75 1 97.75 94 LYS A O 1
ATOM 706 N N . ARG A 1 95 ? -4.184 -4.254 12.211 1 98.31 95 ARG A N 1
ATOM 707 C CA . ARG A 1 95 ? -4.309 -5.082 11.016 1 98.31 95 ARG A CA 1
ATOM 708 C C . ARG A 1 95 ? -4.133 -4.246 9.75 1 98.31 95 ARG A C 1
ATOM 710 O O . ARG A 1 95 ? -4.68 -4.578 8.695 1 98.31 95 ARG A O 1
ATOM 717 N N . PHE A 1 96 ? -3.398 -3.145 9.828 1 98.12 96 PHE A N 1
ATOM 718 C CA . PHE A 1 96 ? -2.988 -2.4 8.648 1 98.12 96 PHE A CA 1
ATOM 719 C C . PHE A 1 96 ? -1.778 -1.524 8.953 1 98.12 96 PHE A C 1
ATOM 721 O O . PHE A 1 96 ? -1.578 -1.108 10.094 1 98.12 96 PHE A O 1
ATOM 728 N N . TYR A 1 97 ? -1.021 -1.247 7.891 1 97.69 97 TYR A N 1
ATOM 729 C CA . TYR A 1 97 ? 0.057 -0.263 7.922 1 97.69 97 TYR A CA 1
ATOM 730 C C . TYR A 1 97 ? -0.406 1.07 7.348 1 97.69 97 TYR A C 1
ATOM 732 O O . TYR A 1 97 ? -1.258 1.108 6.457 1 97.69 97 TYR A O 1
ATOM 740 N N . VAL A 1 98 ? 0.106 2.072 7.938 1 98.44 98 VAL A N 1
ATOM 741 C CA . VAL A 1 98 ? 0.001 3.406 7.355 1 98.44 98 VAL A CA 1
ATOM 742 C C . VAL A 1 98 ? 1.365 3.852 6.832 1 98.44 98 VAL A C 1
ATOM 744 O O . VAL A 1 98 ? 2.33 3.939 7.598 1 98.44 98 VAL A O 1
ATOM 747 N N . VAL A 1 99 ? 1.443 4.113 5.594 1 97.94 99 VAL A N 1
ATOM 748 C CA . VAL A 1 99 ? 2.684 4.578 4.98 1 97.94 99 VAL A CA 1
ATOM 749 C C . VAL A 1 99 ? 2.588 6.074 4.695 1 97.94 99 VAL A C 1
ATOM 751 O O . VAL A 1 99 ? 1.629 6.535 4.07 1 97.94 99 VAL A O 1
ATOM 754 N N . LEU A 1 100 ? 3.549 6.844 5.191 1 97.75 100 LEU A N 1
ATOM 755 C CA . LEU A 1 100 ? 3.65 8.281 4.965 1 97.75 100 LEU A CA 1
ATOM 756 C C . LEU A 1 100 ? 4.637 8.586 3.84 1 97.75 100 LEU A C 1
ATOM 758 O O . LEU A 1 100 ? 5.84 8.359 3.984 1 97.75 100 LEU A O 1
ATOM 762 N N . THR A 1 101 ? 4.133 9.172 2.805 1 96.06 101 THR A N 1
ATOM 763 C CA . THR A 1 101 ? 4.969 9.375 1.625 1 96.06 101 THR A CA 1
ATOM 764 C C . THR A 1 101 ? 5.102 10.859 1.306 1 96.06 101 THR A C 1
ATOM 766 O O . THR A 1 101 ? 4.098 11.547 1.084 1 96.06 101 THR A O 1
ATOM 769 N N . ASP A 1 102 ? 6.336 11.258 1.199 1 93.94 102 ASP A N 1
ATOM 770 C CA . ASP A 1 102 ? 6.582 12.641 0.795 1 93.94 102 ASP A CA 1
ATOM 771 C C . ASP A 1 102 ? 6.602 12.773 -0.726 1 93.94 102 ASP A C 1
ATOM 773 O O . ASP A 1 102 ? 7.25 11.984 -1.414 1 93.94 102 ASP A O 1
ATOM 777 N N . LEU A 1 103 ? 5.914 13.711 -1.162 1 93.25 103 LEU A N 1
ATOM 778 C CA . LEU A 1 103 ? 5.949 14.086 -2.572 1 93.25 103 LEU A CA 1
ATOM 779 C C . LEU A 1 103 ? 6.754 15.367 -2.777 1 93.25 103 LEU A C 1
ATOM 781 O O . LEU A 1 103 ? 6.902 16.172 -1.853 1 93.25 103 LEU A O 1
ATOM 785 N N . GLN A 1 104 ? 7.312 15.484 -3.951 1 93.44 104 GLN A N 1
ATOM 786 C CA . GLN A 1 104 ? 8.039 16.703 -4.328 1 93.44 104 GLN A CA 1
ATOM 787 C C . GLN A 1 104 ? 7.172 17.609 -5.199 1 93.44 104 GLN A C 1
ATOM 789 O O . GLN A 1 104 ? 6.586 17.156 -6.184 1 93.44 104 GLN A O 1
ATOM 794 N N . ALA A 1 105 ? 7.188 18.859 -4.836 1 92.31 105 ALA A N 1
ATOM 795 C CA . ALA A 1 105 ? 6.289 19.812 -5.48 1 92.31 105 ALA A CA 1
ATOM 796 C C . ALA A 1 105 ? 6.578 19.922 -6.977 1 92.31 105 ALA A C 1
ATOM 798 O O . ALA A 1 105 ? 5.684 20.219 -7.766 1 92.31 105 ALA A O 1
ATOM 799 N N . ASP A 1 106 ? 7.82 19.656 -7.422 1 94.56 106 ASP A N 1
ATOM 800 C CA . ASP A 1 106 ? 8.188 19.766 -8.828 1 94.56 106 ASP A CA 1
ATOM 801 C C . ASP A 1 106 ? 7.914 18.469 -9.57 1 94.56 106 ASP A C 1
ATOM 803 O O . ASP A 1 106 ? 8.305 18.297 -10.727 1 94.56 106 ASP A O 1
ATOM 807 N N . ARG A 1 107 ? 7.234 17.578 -8.898 1 94.69 107 ARG A N 1
ATOM 808 C CA . ARG A 1 107 ? 6.887 16.297 -9.516 1 94.69 107 ARG A CA 1
ATOM 809 C C . ARG A 1 107 ? 5.387 16.047 -9.43 1 94.69 107 ARG A C 1
ATOM 811 O O . ARG A 1 107 ? 4.926 14.93 -9.711 1 94.69 107 ARG A O 1
ATOM 818 N N . VAL A 1 108 ? 4.68 16.984 -8.906 1 94.38 108 VAL A N 1
ATOM 819 C CA . VAL A 1 108 ? 3.227 16.875 -8.82 1 94.38 108 VAL A CA 1
ATOM 820 C C . VAL A 1 108 ? 2.578 18.031 -9.562 1 94.38 108 VAL A C 1
ATOM 822 O O . VAL A 1 108 ? 2.996 19.188 -9.414 1 94.38 108 VAL A O 1
ATOM 825 N N . ALA A 1 109 ? 1.578 17.625 -10.391 1 95.81 109 ALA A N 1
ATOM 826 C CA . ALA A 1 109 ? 0.915 18.656 -11.18 1 95.81 109 ALA A CA 1
ATOM 827 C C . ALA A 1 109 ? -0.595 18.625 -10.961 1 95.81 109 ALA A C 1
ATOM 829 O O . ALA A 1 109 ? -1.161 17.594 -10.625 1 95.81 109 ALA A O 1
ATOM 830 N N . CYS A 1 110 ? -1.221 19.719 -11.008 1 92.5 110 CYS A N 1
ATOM 831 C CA . CYS A 1 110 ? -2.662 19.938 -11.062 1 92.5 110 CYS A CA 1
ATOM 832 C C . CYS A 1 110 ? -3.01 21 -12.094 1 92.5 110 CYS A C 1
ATOM 834 O O . CYS A 1 110 ? -2.32 22.016 -12.203 1 92.5 110 CYS A O 1
ATOM 836 N N . ASP A 1 111 ? -4.012 20.609 -12.891 1 92.88 111 ASP A N 1
ATOM 837 C CA . ASP A 1 111 ? -4.445 21.531 -13.938 1 92.88 111 ASP A CA 1
ATOM 838 C C . ASP A 1 111 ? -3.297 21.844 -14.891 1 92.88 111 ASP A C 1
ATOM 840 O O . ASP A 1 111 ? -3.123 23 -15.297 1 92.88 111 ASP A O 1
ATOM 844 N N . GLY A 1 112 ? -2.455 20.922 -15.062 1 94.5 112 GLY A N 1
ATOM 845 C CA . GLY A 1 112 ? -1.382 21.031 -16.031 1 94.5 112 GLY A CA 1
ATOM 846 C C . GLY A 1 112 ? -0.153 21.734 -15.492 1 94.5 112 GLY A C 1
ATOM 847 O O . GLY A 1 112 ? 0.854 21.859 -16.188 1 94.5 112 GLY A O 1
ATOM 848 N N . ASP A 1 113 ? -0.202 22.188 -14.258 1 93.88 113 ASP A N 1
ATOM 849 C CA . ASP A 1 113 ? 0.903 22.938 -13.664 1 93.88 113 ASP A CA 1
ATOM 850 C C . ASP A 1 113 ? 1.527 22.156 -12.508 1 93.88 113 ASP A C 1
ATOM 852 O O . ASP A 1 113 ? 0.815 21.547 -11.703 1 93.88 113 ASP A O 1
ATOM 856 N N . LEU A 1 114 ? 2.91 22.219 -12.531 1 94.25 114 LEU A N 1
ATOM 857 C CA . LEU A 1 114 ? 3.59 21.672 -11.359 1 94.25 114 LEU A CA 1
ATOM 858 C C . LEU A 1 114 ? 3.262 22.5 -10.109 1 94.25 114 LEU A C 1
ATOM 860 O O . LEU A 1 114 ? 3.152 23.719 -10.18 1 94.25 114 LEU A O 1
ATOM 864 N N . LEU A 1 115 ? 3.066 21.891 -9.031 1 92.06 115 LEU A N 1
ATOM 865 C CA . LEU A 1 115 ? 2.664 22.562 -7.805 1 92.06 115 LEU A CA 1
ATOM 866 C C . LEU A 1 115 ? 3.807 23.406 -7.254 1 92.06 115 LEU A C 1
ATOM 868 O O . LEU A 1 115 ? 3.584 24.297 -6.422 1 92.06 115 LEU A O 1
ATOM 872 N N . ALA A 1 116 ? 4.969 23.078 -7.742 1 90.5 116 ALA A N 1
ATOM 873 C CA . ALA A 1 116 ? 6.117 23.875 -7.328 1 90.5 116 ALA A CA 1
ATOM 874 C C . ALA A 1 116 ? 5.898 25.359 -7.637 1 90.5 116 ALA A C 1
ATOM 876 O O . ALA A 1 116 ? 6.465 26.234 -6.973 1 90.5 116 ALA A O 1
ATOM 877 N N . LYS A 1 117 ? 5.051 25.516 -8.617 1 87.12 117 LYS A N 1
ATOM 878 C CA . LYS A 1 117 ? 4.73 26.875 -9.008 1 87.12 117 LYS A CA 1
ATOM 879 C C . LYS A 1 117 ? 3.953 27.594 -7.91 1 87.12 117 LYS A C 1
ATOM 881 O O . LYS A 1 117 ? 4.031 28.828 -7.785 1 87.12 117 LYS A O 1
ATOM 886 N N . PHE A 1 118 ? 3.27 26.859 -7.086 1 76.62 118 PHE A N 1
ATOM 887 C CA . PHE A 1 118 ? 2.379 27.438 -6.086 1 76.62 118 PHE A CA 1
ATOM 888 C C . PHE A 1 118 ? 3.059 27.484 -4.723 1 76.62 118 PHE A C 1
ATOM 890 O O . PHE A 1 118 ? 2.646 28.25 -3.846 1 76.62 118 PHE A O 1
ATOM 897 N N . PHE A 1 119 ? 4.027 26.609 -4.527 1 67.38 119 PHE A N 1
ATOM 898 C CA . PHE A 1 119 ? 4.707 26.609 -3.238 1 67.38 119 PHE A CA 1
ATOM 899 C C . PHE A 1 119 ? 5.941 27.516 -3.277 1 67.38 119 PHE A C 1
ATOM 901 O O . PHE A 1 119 ? 6.73 27.531 -2.332 1 67.38 119 PHE A O 1
ATOM 908 N N . LYS A 1 120 ? 6.125 28.25 -4.32 1 52.44 120 LYS A N 1
ATOM 909 C CA . LYS A 1 120 ? 7.215 29.219 -4.336 1 52.44 120 LYS A CA 1
ATOM 910 C C . LYS A 1 120 ? 6.938 30.375 -3.379 1 52.44 120 LYS A C 1
ATOM 912 O O . LYS A 1 120 ? 5.781 30.734 -3.166 1 52.44 120 LYS A O 1
ATOM 917 N N . MET B 1 1 ? 8.5 -5.699 8.914 1 90.31 1 MET B N 1
ATOM 918 C CA . MET B 1 1 ? 7.348 -5.305 8.117 1 90.31 1 MET B CA 1
ATOM 919 C C . MET B 1 1 ? 7.625 -5.48 6.629 1 90.31 1 MET B C 1
ATOM 921 O O . MET B 1 1 ? 8.633 -4.992 6.117 1 90.31 1 MET B O 1
ATOM 925 N N . THR B 1 2 ? 6.797 -6.18 5.93 1 96 2 THR B N 1
ATOM 926 C CA . THR B 1 2 ? 6.895 -6.398 4.488 1 96 2 THR B CA 1
ATOM 927 C C . THR B 1 2 ? 5.52 -6.332 3.836 1 96 2 THR B C 1
ATOM 929 O O . THR B 1 2 ? 4.547 -6.883 4.363 1 96 2 THR B O 1
ATOM 932 N N . ILE B 1 3 ? 5.406 -5.609 2.707 1 97.88 3 ILE B N 1
ATOM 933 C CA . ILE B 1 3 ? 4.16 -5.48 1.96 1 97.88 3 ILE B CA 1
ATOM 934 C C . ILE B 1 3 ? 4.359 -5.988 0.533 1 97.88 3 ILE B C 1
ATOM 936 O O . ILE B 1 3 ? 5.238 -5.508 -0.186 1 97.88 3 ILE B O 1
ATOM 940 N N . LEU B 1 4 ? 3.623 -6.949 0.148 1 98.69 4 LEU B N 1
ATOM 941 C CA . LEU B 1 4 ? 3.615 -7.453 -1.221 1 98.69 4 LEU B CA 1
ATOM 942 C C . LEU B 1 4 ? 2.314 -7.082 -1.928 1 98.69 4 LEU B C 1
ATOM 944 O O . LEU B 1 4 ? 1.229 -7.449 -1.473 1 98.69 4 LEU B O 1
ATOM 948 N N . GLN B 1 5 ? 2.41 -6.391 -3.004 1 98.69 5 GLN B N 1
ATOM 949 C CA . GLN B 1 5 ? 1.259 -6.008 -3.814 1 98.69 5 GLN B CA 1
ATOM 950 C C . GLN B 1 5 ? 1.387 -6.539 -5.238 1 98.69 5 GLN B C 1
ATOM 952 O O . GLN B 1 5 ? 2.418 -6.352 -5.887 1 98.69 5 GLN B O 1
ATOM 957 N N . ILE B 1 6 ? 0.326 -7.141 -5.727 1 98.81 6 ILE B N 1
ATOM 958 C CA . ILE B 1 6 ? 0.309 -7.699 -7.07 1 98.81 6 ILE B CA 1
ATOM 959 C C . ILE B 1 6 ? -0.929 -7.207 -7.82 1 98.81 6 ILE B C 1
ATOM 961 O O . ILE B 1 6 ? -2.055 -7.379 -7.348 1 98.81 6 ILE B O 1
ATOM 965 N N . ASN 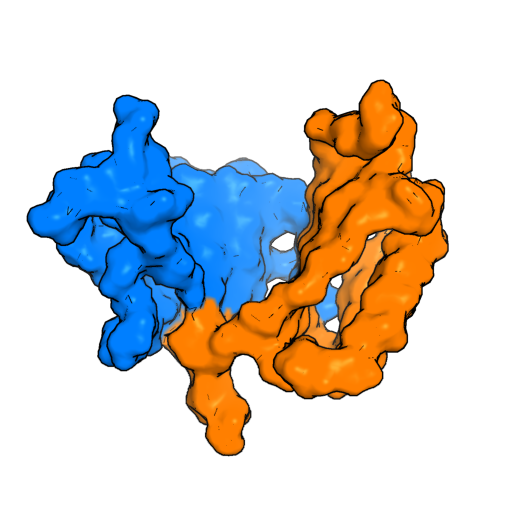B 1 7 ? -0.689 -6.559 -8.891 1 98.69 7 ASN B N 1
ATOM 966 C CA . ASN B 1 7 ? -1.74 -6.258 -9.859 1 98.69 7 ASN B CA 1
ATOM 967 C C . ASN B 1 7 ? -1.682 -7.195 -11.055 1 98.69 7 ASN B C 1
ATOM 969 O O . ASN B 1 7 ? -0.601 -7.477 -11.578 1 98.69 7 ASN B O 1
ATOM 973 N N . THR B 1 8 ? -2.807 -7.699 -11.531 1 98.81 8 THR B N 1
ATOM 974 C CA . THR B 1 8 ? -2.775 -8.602 -12.672 1 98.81 8 THR B CA 1
ATOM 975 C C . THR B 1 8 ? -4.07 -8.508 -13.477 1 98.81 8 THR B C 1
ATOM 977 O O . THR B 1 8 ? -5.105 -8.102 -12.945 1 98.81 8 THR B O 1
ATOM 980 N N . ASN B 1 9 ? -3.984 -8.828 -14.758 1 98.69 9 ASN B N 1
ATOM 981 C CA . ASN B 1 9 ? -5.172 -8.844 -15.602 1 98.69 9 ASN B CA 1
ATOM 982 C C . ASN B 1 9 ? -5.848 -10.219 -15.586 1 98.69 9 ASN B C 1
ATOM 984 O O . ASN B 1 9 ? -6.84 -10.43 -16.281 1 98.69 9 ASN B O 1
ATOM 988 N N . LEU B 1 10 ? -5.281 -11.172 -14.805 1 98.62 10 LEU B N 1
ATOM 989 C CA . LEU B 1 10 ? -6 -12.422 -14.609 1 98.62 10 LEU B CA 1
ATOM 990 C C . LEU B 1 10 ? -7.375 -12.172 -14 1 98.62 10 LEU B C 1
ATOM 992 O O . LEU B 1 10 ? -7.523 -11.32 -13.125 1 98.62 10 LEU B O 1
ATOM 996 N N . ALA B 1 11 ? -8.297 -12.992 -14.453 1 98.19 11 ALA B N 1
ATOM 997 C CA . ALA B 1 11 ? -9.602 -12.953 -13.805 1 98.19 11 ALA B CA 1
ATOM 998 C C . ALA B 1 11 ? -9.523 -13.492 -12.383 1 98.19 11 ALA B C 1
ATOM 1000 O O . ALA B 1 11 ? -8.711 -14.367 -12.086 1 98.19 11 ALA B O 1
ATOM 1001 N N . LYS B 1 12 ? -10.367 -12.938 -11.547 1 97.25 12 LYS B N 1
ATOM 1002 C CA . LYS B 1 12 ? -10.438 -13.398 -10.164 1 97.25 12 LYS B CA 1
ATOM 1003 C C . LYS B 1 12 ? -10.617 -14.914 -10.102 1 97.25 12 LYS B C 1
ATOM 1005 O O . LYS B 1 12 ? -10.039 -15.578 -9.234 1 97.25 12 LYS B O 1
ATOM 1010 N N . SER B 1 13 ? -11.383 -15.469 -10.977 1 97.31 13 SER B N 1
ATOM 1011 C CA . SER B 1 13 ? -11.68 -16.906 -11 1 97.31 13 SER B CA 1
ATOM 1012 C C . SER B 1 13 ? -10.438 -17.719 -11.352 1 97.31 13 SER B C 1
ATOM 1014 O O . SER B 1 13 ? -10.406 -18.938 -11.148 1 97.31 13 SER B O 1
ATOM 1016 N N . GLN B 1 14 ? -9.383 -17.094 -11.867 1 97.75 14 GLN B N 1
ATOM 1017 C CA . GLN B 1 14 ? -8.156 -17.781 -12.266 1 97.75 14 GLN B CA 1
ATOM 1018 C C . GLN B 1 14 ? -7.145 -17.812 -11.125 1 97.75 14 GLN B C 1
ATOM 1020 O O . GLN B 1 14 ? -6.105 -18.469 -11.227 1 97.75 14 GLN B O 1
ATOM 1025 N N . ILE B 1 15 ? -7.422 -17.109 -10.062 1 98 15 ILE B N 1
ATOM 1026 C CA . ILE B 1 15 ? -6.516 -17.094 -8.922 1 98 15 ILE B CA 1
ATOM 1027 C C . ILE B 1 15 ? -6.664 -18.391 -8.125 1 98 15 ILE B C 1
ATOM 1029 O O . ILE B 1 15 ? -7.762 -18.734 -7.68 1 98 15 ILE B O 1
ATOM 1033 N N . PRO B 1 16 ? -5.594 -19.078 -7.996 1 97.75 16 PRO B N 1
ATOM 1034 C CA . PRO B 1 16 ? -5.688 -20.344 -7.27 1 97.75 16 PRO B CA 1
ATOM 1035 C C . PRO B 1 16 ? -6.168 -20.156 -5.832 1 97.75 16 PRO B C 1
ATOM 1037 O O . PRO B 1 16 ? -5.793 -19.188 -5.168 1 97.75 16 PRO B O 1
ATOM 1040 N N . ASP B 1 17 ? -6.934 -21.094 -5.375 1 96.25 17 ASP B N 1
ATOM 1041 C CA . ASP B 1 17 ? -7.375 -21.094 -3.982 1 96.25 17 ASP B CA 1
ATOM 1042 C C . ASP B 1 17 ? -6.184 -21.094 -3.027 1 96.25 17 ASP B C 1
ATOM 1044 O O . ASP B 1 17 ? -5.215 -21.844 -3.236 1 96.25 17 ASP B O 1
ATOM 1048 N N . GLY B 1 18 ? -6.309 -20.281 -2.057 1 97.12 18 GLY B N 1
ATOM 1049 C CA . GLY B 1 18 ? -5.285 -20.266 -1.024 1 97.12 18 GLY B CA 1
ATOM 1050 C C . GLY B 1 18 ? -4.059 -19.453 -1.411 1 97.12 18 GLY B C 1
ATOM 1051 O O . GLY B 1 18 ? -3.104 -19.359 -0.638 1 97.12 18 GLY B O 1
ATOM 1052 N N . PHE B 1 19 ? -4.043 -18.891 -2.609 1 97.88 19 PHE B N 1
ATOM 1053 C CA . PHE B 1 19 ? -2.881 -18.141 -3.094 1 97.88 19 PHE B CA 1
ATOM 1054 C C . PHE B 1 19 ? -2.416 -17.125 -2.061 1 97.88 19 PHE B C 1
ATOM 1056 O O . PHE B 1 19 ? -1.229 -17.062 -1.735 1 97.88 19 PHE B O 1
ATOM 1063 N N . LEU B 1 20 ? -3.342 -16.406 -1.524 1 98.12 20 LEU B N 1
ATOM 1064 C CA . LEU B 1 20 ? -2.992 -15.312 -0.634 1 98.12 20 LEU B CA 1
ATOM 1065 C C . LEU B 1 20 ? -2.248 -15.82 0.595 1 98.12 20 LEU B C 1
ATOM 1067 O O . LEU B 1 20 ? -1.235 -15.242 0.997 1 98.12 20 LEU B O 1
ATOM 1071 N N . LEU B 1 21 ? -2.746 -16.828 1.172 1 98.06 21 LEU B N 1
ATOM 1072 C CA . LEU B 1 21 ? -2.145 -17.375 2.383 1 98.06 21 LEU B CA 1
ATOM 1073 C C . LEU B 1 21 ? -0.764 -17.953 2.09 1 98.06 21 LEU B C 1
ATOM 1075 O O . LEU B 1 21 ? 0.169 -17.781 2.875 1 98.06 21 LEU B O 1
ATOM 1079 N N . ARG B 1 22 ? -0.686 -18.578 0.979 1 98.19 22 ARG B N 1
ATOM 1080 C CA . ARG B 1 22 ? 0.616 -19.109 0.582 1 98.19 22 ARG B CA 1
ATOM 1081 C C . ARG B 1 22 ? 1.6 -17.969 0.297 1 98.19 22 ARG B C 1
ATOM 1083 O O . ARG B 1 22 ? 2.764 -18.047 0.696 1 98.19 22 ARG B O 1
ATOM 1090 N N . ALA B 1 23 ? 1.092 -16.984 -0.397 1 98.5 23 ALA B N 1
ATOM 1091 C CA . ALA B 1 23 ? 1.944 -15.836 -0.679 1 98.5 23 ALA B CA 1
ATOM 1092 C C . ALA B 1 23 ? 2.42 -15.18 0.612 1 98.5 23 ALA B C 1
ATOM 1094 O O . ALA B 1 23 ? 3.57 -14.742 0.707 1 98.5 23 ALA B O 1
ATOM 1095 N N . SER B 1 24 ? 1.575 -15.086 1.58 1 98.38 24 SER B N 1
ATOM 1096 C CA . SER B 1 24 ? 1.94 -14.516 2.873 1 98.38 24 SER B CA 1
ATOM 1097 C C . SER B 1 24 ? 3.057 -15.312 3.535 1 98.38 24 SER B C 1
ATOM 1099 O O . SER B 1 24 ? 4.07 -14.75 3.951 1 98.38 24 SER B O 1
ATOM 1101 N N . LYS B 1 25 ? 2.879 -16.578 3.576 1 98.38 25 LYS B N 1
ATOM 1102 C CA . LYS B 1 25 ? 3.873 -17.469 4.18 1 98.38 25 LYS B CA 1
ATOM 1103 C C . LYS B 1 25 ? 5.199 -17.391 3.426 1 98.38 25 LYS B C 1
ATOM 1105 O O . LYS B 1 25 ? 6.262 -17.281 4.039 1 98.38 25 LYS B O 1
ATOM 1110 N N . GLU B 1 26 ? 5.148 -17.453 2.139 1 98.44 26 GLU B N 1
ATOM 1111 C CA . GLU B 1 26 ? 6.359 -17.453 1.326 1 98.44 26 GLU B CA 1
ATOM 1112 C C . GLU B 1 26 ? 7.086 -16.125 1.417 1 98.44 26 GLU B C 1
ATOM 1114 O O . GLU B 1 26 ? 8.32 -16.078 1.438 1 98.44 26 GLU B O 1
ATOM 1119 N N . THR B 1 27 ? 6.297 -15.062 1.42 1 98.25 27 THR B N 1
ATOM 1120 C CA . THR B 1 27 ? 6.922 -13.758 1.555 1 98.25 27 THR B CA 1
ATOM 1121 C C . THR B 1 27 ? 7.676 -13.648 2.879 1 98.25 27 THR B C 1
ATOM 1123 O O . THR B 1 27 ? 8.805 -13.164 2.918 1 98.25 27 THR B O 1
ATOM 1126 N N . ALA B 1 28 ? 7.074 -14.133 3.934 1 97.62 28 ALA B N 1
ATOM 1127 C CA . ALA B 1 28 ? 7.742 -14.148 5.23 1 97.62 28 ALA B CA 1
ATOM 1128 C C . ALA B 1 28 ? 9.047 -14.93 5.16 1 97.62 28 ALA B C 1
ATOM 1130 O O . ALA B 1 28 ? 10.086 -14.477 5.66 1 97.62 28 ALA B O 1
ATOM 1131 N N . ARG B 1 29 ? 9 -16.062 4.551 1 97.81 29 ARG B N 1
ATOM 1132 C CA . ARG B 1 29 ? 10.18 -16.906 4.398 1 97.81 29 ARG B CA 1
ATOM 1133 C C . ARG B 1 29 ? 11.266 -16.188 3.6 1 97.81 29 ARG B C 1
ATOM 1135 O O . ARG B 1 29 ? 12.43 -16.156 4.012 1 97.81 29 ARG B O 1
ATOM 1142 N N . ILE B 1 30 ? 10.977 -15.586 2.488 1 97.31 30 ILE B N 1
ATOM 1143 C CA . ILE B 1 30 ? 11.914 -14.938 1.577 1 97.31 30 ILE B CA 1
ATOM 1144 C C . ILE B 1 30 ? 12.633 -13.805 2.303 1 97.31 30 ILE B C 1
ATOM 1146 O O . ILE B 1 30 ? 13.836 -13.602 2.113 1 97.31 30 ILE B O 1
ATOM 1150 N N . PHE B 1 31 ? 11.945 -13.102 3.166 1 95.44 31 PHE B N 1
ATOM 1151 C CA . PHE B 1 31 ? 12.508 -11.914 3.809 1 95.44 31 PHE B CA 1
ATOM 1152 C C . PHE B 1 31 ? 13.07 -12.258 5.184 1 95.44 31 PHE B C 1
ATOM 1154 O O . 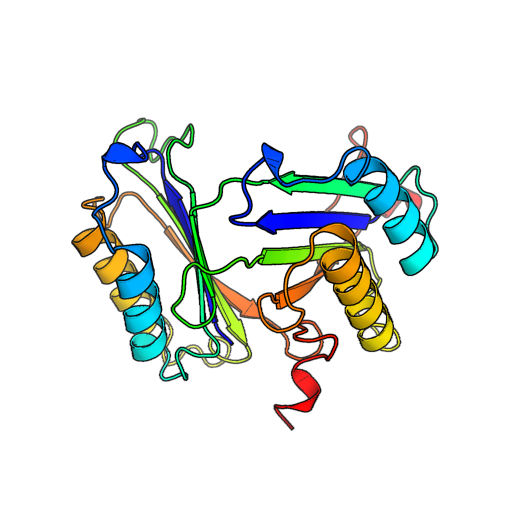PHE B 1 31 ? 13.711 -11.422 5.824 1 95.44 31 PHE B O 1
ATOM 1161 N N . GLY B 1 32 ? 12.773 -13.5 5.613 1 93.94 32 GLY B N 1
ATOM 1162 C CA . GLY B 1 32 ? 13.227 -13.875 6.945 1 93.94 32 GLY B CA 1
ATOM 1163 C C . GLY B 1 32 ? 12.547 -13.078 8.047 1 93.94 32 GLY B C 1
ATOM 1164 O O . GLY B 1 32 ? 13.195 -12.68 9.016 1 93.94 32 GLY B O 1
ATOM 1165 N N . LYS B 1 33 ? 11.32 -12.695 7.91 1 92.06 33 LYS B N 1
ATOM 1166 C CA . LYS B 1 33 ? 10.531 -11.938 8.883 1 92.06 33 LYS B CA 1
ATOM 1167 C C . LYS B 1 33 ? 9.328 -12.742 9.352 1 92.06 33 LYS B C 1
ATOM 1169 O O . LYS B 1 33 ? 8.852 -13.633 8.648 1 92.06 33 LYS B O 1
ATOM 1174 N N . PRO B 1 34 ? 8.938 -12.43 10.633 1 94.94 34 PRO B N 1
ATOM 1175 C CA . PRO B 1 34 ? 7.707 -13.094 11.07 1 94.94 34 PRO B CA 1
ATOM 1176 C C . PRO B 1 34 ? 6.52 -12.789 10.156 1 94.94 34 PRO B C 1
ATOM 1178 O O . PRO B 1 34 ? 6.371 -11.664 9.688 1 94.94 34 PRO B O 1
ATOM 1181 N N . GLU B 1 35 ? 5.688 -13.828 9.891 1 96.81 35 GLU B N 1
ATOM 1182 C CA . GLU B 1 35 ? 4.5 -13.648 9.062 1 96.81 35 GLU B CA 1
ATOM 1183 C C . GLU B 1 35 ? 3.541 -12.641 9.68 1 96.81 35 GLU B C 1
ATOM 1185 O O . GLU B 1 35 ? 2.779 -11.977 8.969 1 96.81 35 GLU B O 1
ATOM 1190 N N . ALA B 1 36 ? 3.645 -12.477 10.961 1 95.44 36 ALA B N 1
ATOM 1191 C CA . ALA B 1 36 ? 2.82 -11.516 11.695 1 95.44 36 ALA B CA 1
ATOM 1192 C C . ALA B 1 36 ? 3.014 -10.102 11.156 1 95.44 36 ALA B C 1
ATOM 1194 O O . ALA B 1 36 ? 2.184 -9.219 11.398 1 95.44 36 ALA B O 1
ATOM 1195 N N . HIS B 1 37 ? 4.078 -9.867 10.406 1 94.19 37 HIS B N 1
ATOM 1196 C CA . HIS B 1 37 ? 4.398 -8.531 9.93 1 94.19 37 HIS B CA 1
ATOM 1197 C C . HIS B 1 37 ? 4.363 -8.469 8.406 1 94.19 37 HIS B C 1
ATOM 1199 O O . HIS B 1 37 ? 5.023 -7.621 7.801 1 94.19 37 HIS B O 1
ATOM 1205 N N . VAL B 1 38 ? 3.607 -9.336 7.812 1 97.44 38 VAL B N 1
ATOM 1206 C CA . VAL B 1 38 ? 3.523 -9.383 6.355 1 97.44 38 VAL B CA 1
ATOM 1207 C C . VAL B 1 38 ? 2.104 -9.047 5.906 1 97.44 38 VAL B C 1
ATOM 1209 O O . VAL B 1 38 ? 1.131 -9.562 6.461 1 97.44 38 VAL B O 1
ATOM 1212 N N . SER B 1 39 ? 2.051 -8.172 4.973 1 98.31 39 SER B N 1
ATOM 1213 C CA . SER B 1 39 ? 0.798 -7.859 4.289 1 98.31 39 SER B CA 1
ATOM 1214 C C . SER B 1 39 ? 0.881 -8.195 2.803 1 98.31 39 SER B C 1
ATOM 1216 O O . SER B 1 39 ? 1.866 -7.867 2.141 1 98.31 39 SER B O 1
ATOM 1218 N N . VAL B 1 40 ? -0.183 -8.859 2.27 1 98.62 40 VAL B N 1
ATOM 1219 C CA . VAL B 1 40 ? -0.251 -9.195 0.851 1 98.62 40 VAL B CA 1
ATOM 1220 C C . VAL B 1 40 ? -1.565 -8.695 0.262 1 98.62 40 VAL B C 1
ATOM 1222 O O . VAL B 1 40 ? -2.623 -8.828 0.882 1 98.62 40 VAL B O 1
ATOM 1225 N N . ALA B 1 41 ? -1.474 -8.086 -0.857 1 98.62 41 ALA B N 1
ATOM 1226 C CA . ALA B 1 41 ? -2.656 -7.691 -1.617 1 98.62 41 ALA B CA 1
ATOM 1227 C C . ALA B 1 41 ? -2.545 -8.133 -3.074 1 98.62 41 ALA B C 1
ATOM 1229 O O . ALA B 1 41 ? -1.497 -7.961 -3.701 1 98.62 41 ALA B O 1
ATOM 1230 N N . LEU B 1 42 ? -3.58 -8.734 -3.578 1 98.62 42 LEU B N 1
ATOM 1231 C CA . LEU B 1 42 ? -3.705 -9.109 -4.98 1 98.62 42 LEU B CA 1
ATOM 1232 C C . LEU B 1 42 ? -4.918 -8.438 -5.617 1 98.62 42 LEU B C 1
ATOM 1234 O O . LEU B 1 42 ? -6.027 -8.508 -5.082 1 98.62 42 LEU B O 1
ATOM 1238 N N . LYS B 1 43 ? -4.652 -7.766 -6.691 1 98 43 LYS B N 1
ATOM 1239 C CA . LYS B 1 43 ? -5.723 -7.133 -7.461 1 98 43 LYS B CA 1
ATOM 1240 C C . LYS B 1 43 ? -5.867 -7.777 -8.836 1 98 43 LYS B C 1
ATOM 1242 O O . LYS B 1 43 ? -5.188 -7.387 -9.789 1 98 43 LYS B O 1
ATOM 1247 N N . PRO B 1 44 ? -6.816 -8.633 -8.992 1 98.19 44 PRO B N 1
ATOM 1248 C CA . PRO B 1 44 ? -7.098 -9.25 -10.289 1 98.19 44 PRO B CA 1
ATOM 1249 C C . PRO B 1 44 ? -8.016 -8.398 -11.156 1 98.19 44 PRO B C 1
ATOM 1251 O O . PRO B 1 44 ? -8.359 -7.273 -10.781 1 98.19 44 PRO B O 1
ATOM 1254 N N . ASP B 1 45 ? -8.328 -8.812 -12.375 1 98.19 45 ASP B N 1
ATOM 1255 C CA . ASP B 1 45 ? -9.312 -8.242 -13.289 1 98.19 45 ASP B CA 1
ATOM 1256 C C . ASP B 1 45 ? -8.891 -6.848 -13.75 1 98.19 45 ASP B C 1
ATOM 1258 O O . ASP B 1 45 ? -9.734 -6.031 -14.117 1 98.19 45 ASP B O 1
ATOM 1262 N N . GLN B 1 46 ? -7.637 -6.539 -13.648 1 97.94 46 GLN B N 1
ATOM 1263 C CA . GLN B 1 46 ? -7.156 -5.238 -14.102 1 97.94 46 GLN B CA 1
ATOM 1264 C C . GLN B 1 46 ? -7.07 -5.188 -15.625 1 97.94 46 GLN B C 1
ATOM 1266 O O . GLN B 1 46 ? -6.773 -6.195 -16.266 1 97.94 46 GLN B O 1
ATOM 1271 N N . LEU B 1 47 ? -7.328 -4 -16.25 1 98.31 47 LEU B N 1
ATOM 1272 C CA . LEU B 1 47 ? -7.059 -3.73 -17.656 1 98.31 47 LEU B CA 1
ATOM 1273 C C . LEU B 1 47 ? -5.594 -3.365 -17.875 1 98.31 47 LEU B C 1
ATOM 1275 O O . LEU B 1 47 ? -5.168 -2.26 -17.531 1 98.31 47 LEU B O 1
ATOM 1279 N N . MET B 1 48 ? -4.836 -4.395 -18.422 1 98.38 48 MET B N 1
ATOM 1280 C CA . MET B 1 48 ? -3.393 -4.191 -18.484 1 98.38 48 MET B CA 1
ATOM 1281 C C . MET B 1 48 ? -2.828 -4.688 -19.812 1 98.38 48 MET B C 1
ATOM 1283 O O . MET B 1 48 ? -3.398 -5.582 -20.438 1 98.38 48 MET B O 1
ATOM 1287 N N . THR B 1 49 ? -1.853 -4.016 -20.141 1 98.56 49 THR B N 1
ATOM 1288 C CA . THR B 1 49 ? -0.999 -4.512 -21.219 1 98.56 49 THR B CA 1
ATOM 1289 C C . THR B 1 49 ? 0.44 -4.672 -20.734 1 98.56 49 THR B C 1
ATOM 1291 O O . THR B 1 49 ? 0.862 -3.996 -19.797 1 98.56 49 THR B O 1
ATOM 1294 N N . PHE B 1 50 ? 1.163 -5.574 -21.312 1 98.31 50 PHE B N 1
ATOM 1295 C CA . PHE B 1 50 ? 2.611 -5.715 -21.203 1 98.31 50 PHE B CA 1
ATOM 1296 C C . PHE B 1 50 ? 3.217 -6.07 -22.562 1 98.31 50 PHE B C 1
ATOM 1298 O O . PHE B 1 50 ? 2.74 -6.984 -23.234 1 98.31 50 PHE B O 1
ATOM 1305 N N . SER B 1 51 ? 4.18 -5.164 -22.922 1 97.94 51 SER B N 1
ATOM 1306 C CA . SER B 1 51 ? 4.84 -5.371 -24.203 1 97.94 51 SER B CA 1
ATOM 1307 C C . SER B 1 51 ? 3.83 -5.383 -25.344 1 97.94 51 SER B C 1
ATOM 1309 O O . SER B 1 51 ? 3.928 -6.207 -26.25 1 97.94 51 SER B O 1
ATOM 1311 N N . GLY B 1 52 ? 2.717 -4.598 -25.234 1 98.12 52 GLY B N 1
ATOM 1312 C CA . GLY B 1 52 ? 1.822 -4.305 -26.344 1 98.12 52 GLY B CA 1
ATOM 1313 C C . GLY B 1 52 ? 0.705 -5.32 -26.484 1 98.12 52 GLY B C 1
ATOM 1314 O O . GLY B 1 52 ? -0.018 -5.312 -27.484 1 98.12 52 GLY B O 1
ATOM 1315 N N . THR B 1 53 ? 0.593 -6.285 -25.531 1 98.5 53 THR B N 1
ATOM 1316 C CA . THR B 1 53 ? -0.497 -7.254 -25.609 1 98.5 53 THR B CA 1
ATOM 1317 C C . THR B 1 53 ? -1.24 -7.332 -24.281 1 98.5 53 THR B C 1
ATOM 1319 O O . THR B 1 53 ? -0.724 -6.898 -23.25 1 98.5 53 THR B O 1
ATOM 1322 N N . THR B 1 54 ? -2.402 -7.914 -24.328 1 98.38 54 THR B N 1
ATOM 1323 C CA . THR B 1 54 ? -3.219 -8.086 -23.141 1 98.38 54 THR B CA 1
ATOM 1324 C C . THR B 1 54 ? -3.145 -9.523 -22.625 1 98.38 54 THR B C 1
ATOM 1326 O O . THR B 1 54 ? -3.998 -9.961 -21.859 1 98.38 54 THR B O 1
ATOM 1329 N N . GLU B 1 55 ? -2.131 -10.336 -23.078 1 98.56 55 GLU B N 1
ATOM 1330 C CA . GLU B 1 55 ? -1.878 -11.656 -22.516 1 98.56 55 GLU B CA 1
ATOM 1331 C C . GLU B 1 55 ? -1.591 -11.562 -21.016 1 98.56 55 GLU B C 1
ATOM 1333 O O . GLU B 1 55 ? -1.276 -10.484 -20.5 1 98.56 55 GLU B O 1
ATOM 1338 N N . PRO B 1 56 ? -1.72 -12.602 -20.312 1 98.75 56 PRO B N 1
ATOM 1339 C CA . PRO B 1 56 ? -1.539 -12.539 -18.859 1 98.75 56 PRO B CA 1
ATOM 1340 C C . PRO B 1 56 ? -0.257 -11.82 -18.453 1 98.75 56 PRO B C 1
ATOM 1342 O O . PRO B 1 56 ? 0.817 -12.109 -18.984 1 98.75 56 PRO B O 1
ATOM 1345 N N . CYS B 1 57 ? -0.414 -10.898 -17.578 1 98.88 57 CYS B N 1
ATOM 1346 C CA . CYS B 1 57 ? 0.704 -10.109 -17.078 1 98.88 57 CYS B CA 1
ATOM 1347 C C . CYS B 1 57 ? 0.427 -9.609 -15.656 1 98.88 57 CYS B C 1
ATOM 1349 O O . CYS B 1 57 ? -0.635 -9.875 -15.094 1 98.88 57 CYS B O 1
ATOM 1351 N N . ALA B 1 58 ? 1.464 -8.992 -15.031 1 98.75 58 ALA B N 1
ATOM 1352 C CA . ALA B 1 58 ? 1.309 -8.469 -13.68 1 98.75 58 ALA B CA 1
ATOM 1353 C C . ALA B 1 58 ? 2.227 -7.277 -13.438 1 98.75 58 ALA B C 1
ATOM 1355 O O . ALA B 1 58 ? 3.012 -6.902 -14.312 1 98.75 58 ALA B O 1
ATOM 1356 N N . SER B 1 59 ? 2.018 -6.578 -12.453 1 98.75 59 SER B N 1
ATOM 1357 C CA . SER B 1 59 ? 2.898 -5.609 -11.805 1 98.75 59 SER B CA 1
ATOM 1358 C C . SER B 1 59 ? 3.076 -5.926 -10.328 1 98.75 59 SER B C 1
ATOM 1360 O O . SER B 1 59 ? 2.094 -6.047 -9.586 1 98.75 59 SER B O 1
ATOM 1362 N N . VAL B 1 60 ? 4.289 -6.09 -9.953 1 98.75 60 VAL B N 1
ATOM 1363 C CA . VAL B 1 60 ? 4.574 -6.555 -8.602 1 98.75 60 VAL B CA 1
ATOM 1364 C C . VAL B 1 60 ? 5.453 -5.535 -7.879 1 98.75 60 VAL B C 1
ATOM 1366 O O . VAL B 1 60 ? 6.434 -5.043 -8.445 1 98.75 60 VAL B O 1
ATOM 1369 N N . GLU B 1 61 ? 5.051 -5.188 -6.695 1 98.5 61 GLU B N 1
ATOM 1370 C CA . GLU B 1 61 ? 5.855 -4.344 -5.816 1 98.5 61 GLU B CA 1
ATOM 1371 C C . GLU B 1 61 ? 5.996 -4.961 -4.43 1 98.5 61 GLU B C 1
ATOM 1373 O O . GLU B 1 61 ? 5.008 -5.395 -3.836 1 98.5 61 GLU B O 1
ATOM 1378 N N . VAL B 1 62 ? 7.211 -5.012 -3.957 1 98.06 62 VAL B N 1
ATOM 1379 C CA . VAL B 1 62 ? 7.453 -5.426 -2.578 1 98.06 62 VAL B CA 1
ATOM 1380 C C . VAL B 1 62 ? 8.172 -4.309 -1.822 1 98.06 62 VAL B C 1
ATOM 1382 O O . VAL B 1 62 ? 9.164 -3.766 -2.303 1 98.06 62 VAL B O 1
ATOM 1385 N N . SER B 1 63 ? 7.594 -3.947 -0.689 1 97.12 63 SER B N 1
ATOM 1386 C CA . SER B 1 63 ? 8.125 -2.885 0.158 1 97.12 63 SER B CA 1
ATOM 1387 C C . SER B 1 63 ? 8.516 -3.416 1.533 1 97.12 63 SER B C 1
ATOM 1389 O O . SER B 1 63 ? 7.785 -4.215 2.125 1 97.12 63 SER B O 1
ATOM 1391 N N . SER B 1 64 ? 9.641 -2.969 2.016 1 94.81 64 SER B N 1
ATOM 1392 C CA . SER B 1 64 ? 10.141 -3.414 3.312 1 94.81 64 SER B CA 1
ATOM 1393 C C . SER B 1 64 ? 11.016 -2.35 3.965 1 94.81 64 SER B C 1
ATOM 1395 O O . SER B 1 64 ? 11.562 -1.481 3.279 1 94.81 64 SER B O 1
ATOM 1397 N N . ILE B 1 65 ? 11.062 -2.449 5.234 1 91.75 65 ILE B N 1
ATOM 1398 C CA . ILE B 1 65 ? 11.883 -1.49 5.965 1 91.75 65 ILE B CA 1
ATOM 1399 C C . ILE B 1 65 ? 13.32 -2.008 6.066 1 91.75 65 ILE B C 1
ATOM 1401 O O . ILE B 1 65 ? 13.555 -3.105 6.578 1 91.75 65 ILE B O 1
ATOM 1405 N N . GLY B 1 66 ? 14.266 -1.256 5.582 1 85.25 66 GLY B N 1
ATOM 14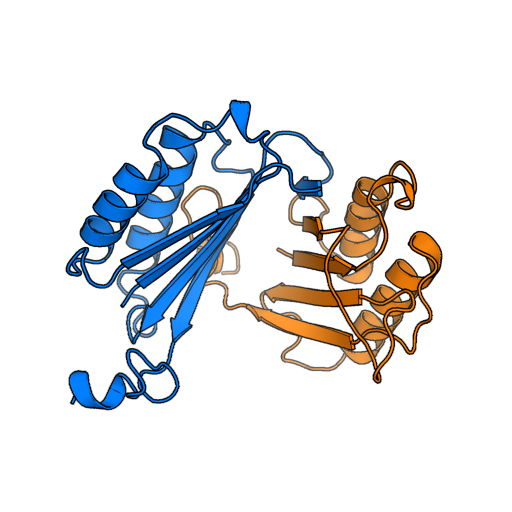06 C CA . GLY B 1 66 ? 15.688 -1.472 5.801 1 85.25 66 GLY B CA 1
ATOM 1407 C C . GLY B 1 66 ? 16.203 -2.725 5.125 1 85.25 66 GLY B C 1
ATOM 1408 O O . GLY B 1 66 ? 17.172 -3.332 5.594 1 85.25 66 GLY B O 1
ATOM 1409 N N . THR B 1 67 ? 15.648 -3.111 4.125 1 88.94 67 THR B N 1
ATOM 1410 C CA . THR B 1 67 ? 15.977 -4.41 3.553 1 88.94 67 THR B CA 1
ATOM 1411 C C . THR B 1 67 ? 16.844 -4.254 2.309 1 88.94 67 THR B C 1
ATOM 1413 O O . THR B 1 67 ? 17.766 -5.039 2.084 1 88.94 67 THR B O 1
ATOM 1416 N N . PHE B 1 68 ? 16.656 -3.182 1.555 1 92.69 68 PHE B N 1
ATOM 1417 C CA . PHE B 1 68 ? 17.188 -3.215 0.198 1 92.69 68 PHE B CA 1
ATOM 1418 C C . PHE B 1 68 ? 18.406 -2.312 0.075 1 92.69 68 PHE B C 1
ATOM 1420 O O . PHE B 1 68 ? 19.172 -2.418 -0.888 1 92.69 68 PHE B O 1
ATOM 1427 N N . ALA B 1 69 ? 18.656 -1.543 1.024 1 84.75 69 ALA B N 1
ATOM 1428 C CA . ALA B 1 69 ? 19.656 -0.486 0.919 1 84.75 69 ALA B CA 1
ATOM 1429 C C . ALA B 1 69 ? 21.047 -1.069 0.7 1 84.75 69 ALA B C 1
ATOM 1431 O O . ALA B 1 69 ? 21.844 -0.53 -0.079 1 84.75 69 ALA B O 1
ATOM 1432 N N . SER B 1 70 ? 21.344 -2.145 1.352 1 86.12 70 SER B N 1
ATOM 1433 C CA . SER B 1 70 ? 22.656 -2.734 1.203 1 86.12 70 SER B CA 1
ATOM 1434 C C . SER B 1 70 ? 22.828 -3.371 -0.172 1 86.12 70 SER B C 1
ATOM 1436 O O . SER B 1 70 ? 23.953 -3.547 -0.646 1 86.12 70 SER B O 1
ATOM 1438 N N . GLY B 1 71 ? 21.75 -3.803 -0.729 1 87.94 71 GLY B N 1
ATOM 1439 C CA . GLY B 1 71 ? 21.766 -4.387 -2.062 1 87.94 71 GLY B CA 1
ATOM 1440 C C . GLY B 1 71 ? 22.172 -5.848 -2.072 1 87.94 71 GLY B C 1
ATOM 1441 O O . GLY B 1 71 ? 21.969 -6.547 -3.066 1 87.94 71 GLY B O 1
ATOM 1442 N N . SER B 1 72 ? 22.703 -6.371 -1.062 1 87.31 72 SER B N 1
ATOM 1443 C CA . SER B 1 72 ? 23.344 -7.68 -1.047 1 87.31 72 SER B CA 1
ATOM 1444 C C . SER B 1 72 ? 22.344 -8.797 -1.328 1 87.31 72 SER B C 1
ATOM 1446 O O . SER B 1 72 ? 22.688 -9.781 -1.987 1 87.31 72 SER B O 1
ATOM 1448 N N . ASN B 1 73 ? 21.125 -8.586 -0.929 1 93 73 ASN B N 1
ATOM 1449 C CA . ASN B 1 73 ? 20.156 -9.672 -1.055 1 93 73 ASN B CA 1
ATOM 1450 C C . ASN B 1 73 ? 19.109 -9.359 -2.111 1 93 73 ASN B C 1
ATOM 1452 O O . ASN B 1 73 ? 18.172 -10.141 -2.307 1 93 73 ASN B O 1
ATOM 1456 N N . ASN B 1 74 ? 19.297 -8.312 -2.838 1 96.12 74 ASN B N 1
ATOM 1457 C CA . ASN B 1 74 ? 18.25 -7.855 -3.736 1 96.12 74 ASN B CA 1
ATOM 1458 C C . ASN B 1 74 ? 18.016 -8.844 -4.871 1 96.12 74 ASN B C 1
ATOM 1460 O O . ASN B 1 74 ? 16.859 -9.141 -5.207 1 96.12 74 ASN B O 1
ATOM 1464 N N . GLN B 1 75 ? 19.078 -9.328 -5.453 1 97.06 75 GLN B N 1
ATOM 1465 C CA . GLN B 1 75 ? 18.953 -10.281 -6.551 1 97.06 75 GLN B CA 1
ATOM 1466 C C . GLN B 1 75 ? 18.219 -11.539 -6.105 1 97.06 75 GLN B C 1
ATOM 1468 O O . GLN B 1 75 ? 17.328 -12.031 -6.812 1 97.06 75 GLN B O 1
ATOM 1473 N N . LYS B 1 76 ? 18.578 -12.023 -4.992 1 97.38 76 LYS B N 1
ATOM 1474 C CA . LYS B 1 76 ? 17.953 -13.234 -4.465 1 97.38 76 LYS B CA 1
ATOM 1475 C C . LYS B 1 76 ? 16.469 -13.008 -4.195 1 97.38 76 LYS B C 1
ATOM 1477 O O . LYS B 1 76 ? 15.633 -13.82 -4.582 1 97.38 76 LYS B O 1
ATOM 1482 N N . ILE B 1 77 ? 16.141 -11.953 -3.551 1 97.62 77 ILE B N 1
ATOM 1483 C CA . ILE B 1 77 ? 14.758 -11.617 -3.23 1 97.62 77 ILE B CA 1
ATOM 1484 C C . ILE B 1 77 ? 13.945 -11.492 -4.52 1 97.62 77 ILE B C 1
ATOM 1486 O O . ILE B 1 77 ? 12.875 -12.086 -4.645 1 97.62 77 ILE B O 1
ATOM 1490 N N . ALA B 1 78 ? 14.477 -10.742 -5.477 1 97.88 78 ALA B N 1
ATOM 1491 C CA . ALA B 1 78 ? 13.789 -10.539 -6.75 1 97.88 78 ALA B CA 1
ATOM 1492 C C . ALA B 1 78 ? 13.523 -11.875 -7.441 1 97.88 78 ALA B C 1
ATOM 1494 O O . ALA B 1 78 ? 12.422 -12.102 -7.945 1 97.88 78 ALA B O 1
ATOM 1495 N N . SER B 1 79 ? 14.469 -12.711 -7.445 1 98.5 79 SER B N 1
ATOM 1496 C CA . SER B 1 79 ? 14.328 -14.023 -8.07 1 98.5 79 SER B CA 1
ATOM 1497 C C . SER B 1 79 ? 13.25 -14.852 -7.379 1 98.5 79 SER B C 1
ATOM 1499 O O . SER B 1 79 ? 12.414 -15.469 -8.039 1 98.5 79 SER B O 1
ATOM 1501 N N . GLU B 1 80 ? 13.258 -14.852 -6.105 1 98.56 80 GLU B N 1
ATOM 1502 C CA . GLU B 1 80 ? 12.328 -15.68 -5.348 1 98.56 80 GLU B CA 1
ATOM 1503 C C . GLU B 1 80 ? 10.898 -15.156 -5.477 1 98.56 80 GLU B C 1
ATOM 1505 O O . GLU B 1 80 ? 9.953 -15.938 -5.582 1 98.56 80 GLU B O 1
ATOM 1510 N N . ILE B 1 81 ? 10.719 -13.836 -5.48 1 98.75 81 ILE B N 1
ATOM 1511 C CA . ILE B 1 81 ? 9.398 -13.25 -5.688 1 98.75 81 ILE B CA 1
ATOM 1512 C C . ILE B 1 81 ? 8.906 -13.578 -7.094 1 98.75 81 ILE B C 1
ATOM 1514 O O . ILE B 1 81 ? 7.73 -13.898 -7.285 1 98.75 81 ILE B O 1
ATOM 1518 N N . THR B 1 82 ? 9.828 -13.453 -8.062 1 98.81 82 THR B N 1
ATOM 1519 C CA . THR B 1 82 ? 9.477 -13.789 -9.438 1 98.81 82 THR B CA 1
ATOM 1520 C C . THR B 1 82 ? 8.992 -15.234 -9.531 1 98.81 82 THR B C 1
ATOM 1522 O O . THR B 1 82 ? 7.957 -15.508 -10.148 1 98.81 82 THR B O 1
ATOM 1525 N N . GLU B 1 83 ? 9.656 -16.109 -8.883 1 98.81 83 GLU B N 1
ATOM 1526 C CA . GLU B 1 83 ? 9.281 -17.516 -8.891 1 98.81 83 GLU B CA 1
ATOM 1527 C C . GLU B 1 83 ? 7.93 -17.734 -8.219 1 98.81 83 GLU B C 1
ATOM 1529 O O . GLU B 1 83 ? 7.098 -18.5 -8.703 1 98.81 83 GLU B O 1
ATOM 1534 N N . LEU B 1 84 ? 7.75 -17.141 -7.09 1 98.69 84 LEU B N 1
ATOM 1535 C CA . LEU B 1 84 ? 6.484 -17.234 -6.371 1 98.69 84 LEU B CA 1
ATOM 1536 C C . LEU B 1 84 ? 5.316 -16.875 -7.277 1 98.69 84 LEU B C 1
ATOM 1538 O O . LEU B 1 84 ? 4.355 -17.625 -7.402 1 98.69 84 LEU B O 1
ATOM 1542 N N . VAL B 1 85 ? 5.402 -15.727 -7.98 1 98.69 85 VAL B N 1
ATOM 1543 C CA . VAL B 1 85 ? 4.328 -15.219 -8.82 1 98.69 85 VAL B CA 1
ATOM 1544 C C . VAL B 1 85 ? 4.129 -16.141 -10.023 1 98.69 85 VAL B C 1
ATOM 1546 O O . VAL B 1 85 ? 3 -16.516 -10.352 1 98.69 85 VAL B O 1
ATOM 1549 N N . HIS B 1 86 ? 5.227 -16.5 -10.617 1 98.81 86 HIS B N 1
ATOM 1550 C CA . HIS B 1 86 ? 5.168 -17.391 -11.773 1 98.81 86 HIS B CA 1
ATOM 1551 C C . HIS B 1 86 ? 4.539 -18.719 -11.406 1 98.81 86 HIS B C 1
ATOM 1553 O O . HIS B 1 86 ? 3.609 -19.188 -12.078 1 98.81 86 HIS B O 1
ATOM 1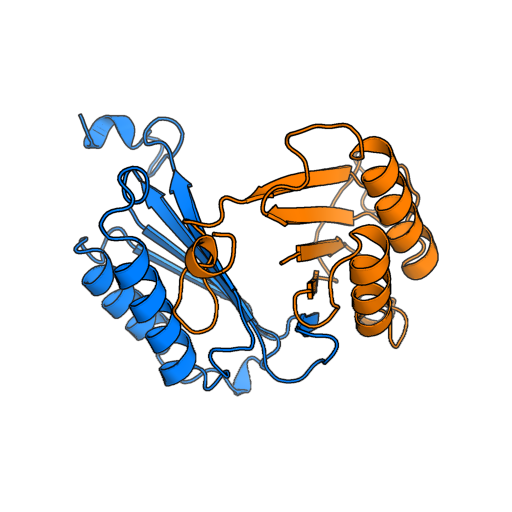559 N N . ASN B 1 87 ? 5.004 -19.328 -10.375 1 98.5 87 ASN B N 1
ATOM 1560 C CA . ASN B 1 87 ? 4.57 -20.672 -10.008 1 98.5 87 ASN B CA 1
ATOM 1561 C C . ASN B 1 87 ? 3.111 -20.672 -9.555 1 98.5 87 ASN B C 1
ATOM 1563 O O . ASN B 1 87 ? 2.369 -21.609 -9.859 1 98.5 87 ASN B O 1
ATOM 1567 N N . GLU B 1 88 ? 2.713 -19.672 -8.875 1 98 88 GLU B N 1
ATOM 1568 C CA . GLU B 1 88 ? 1.385 -19.672 -8.266 1 98 88 GLU B CA 1
ATOM 1569 C C . GLU B 1 88 ? 0.331 -19.156 -9.242 1 98 88 GLU B C 1
ATOM 1571 O O . GLU B 1 88 ? -0.803 -19.641 -9.25 1 98 88 GLU B O 1
ATOM 1576 N N . LEU B 1 89 ? 0.7 -18.172 -10.078 1 98.44 89 LEU B N 1
ATOM 1577 C CA . LEU B 1 89 ? -0.311 -17.516 -10.898 1 98.44 89 LEU B CA 1
ATOM 1578 C C . LEU B 1 89 ? -0.181 -17.938 -12.359 1 98.44 89 LEU B C 1
ATOM 1580 O O . LEU B 1 89 ? -1.05 -17.625 -13.18 1 98.44 89 LEU B O 1
ATOM 1584 N N . GLY B 1 90 ? 0.906 -18.547 -12.695 1 98.38 90 GLY B N 1
ATOM 1585 C CA . GLY B 1 90 ? 1.092 -19.047 -14.055 1 98.38 90 GLY B CA 1
ATOM 1586 C C . GLY B 1 90 ? 1.443 -17.953 -15.047 1 98.38 90 GLY B C 1
ATOM 1587 O O . GLY B 1 90 ? 1.272 -18.141 -16.25 1 98.38 90 GLY B O 1
ATOM 1588 N N . ILE B 1 91 ? 1.836 -16.859 -14.594 1 98.75 91 ILE B N 1
ATOM 1589 C CA . ILE B 1 91 ? 2.225 -15.766 -15.469 1 98.75 91 ILE B CA 1
ATOM 1590 C C . ILE B 1 91 ? 3.684 -15.93 -15.891 1 98.75 91 ILE B C 1
ATOM 1592 O O . ILE B 1 91 ? 4.547 -16.219 -15.055 1 98.75 91 ILE B O 1
ATOM 1596 N N . ASP B 1 92 ? 3.98 -15.75 -17.125 1 98.81 92 ASP B N 1
ATOM 1597 C CA . ASP B 1 92 ? 5.352 -15.82 -17.625 1 98.81 92 ASP B CA 1
ATOM 1598 C C . ASP B 1 92 ? 6.254 -14.828 -16.891 1 98.81 92 ASP B C 1
ATOM 1600 O O . ASP B 1 92 ? 5.871 -13.672 -16.672 1 98.81 92 ASP B O 1
ATOM 1604 N N . LYS B 1 93 ? 7.434 -15.281 -16.516 1 98.62 93 LYS B N 1
ATOM 1605 C CA . LYS B 1 93 ? 8.383 -14.477 -15.75 1 98.62 93 LYS B CA 1
ATOM 1606 C C . LYS B 1 93 ? 8.766 -13.203 -16.5 1 98.62 93 LYS B C 1
ATOM 1608 O O . LYS B 1 93 ? 9.141 -12.203 -15.898 1 98.62 93 LYS B O 1
ATOM 1613 N N . LYS B 1 94 ? 8.633 -13.25 -17.781 1 98.56 94 LYS B N 1
ATOM 1614 C CA . LYS B 1 94 ? 9.07 -12.141 -18.625 1 98.56 94 LYS B CA 1
ATOM 1615 C C . LYS B 1 94 ? 7.957 -11.117 -18.812 1 98.56 94 LYS B C 1
ATOM 1617 O O . LYS B 1 94 ? 8.125 -10.133 -19.531 1 98.56 94 LYS B O 1
ATOM 1622 N N . ARG B 1 95 ? 6.836 -11.344 -18.188 1 98.69 95 ARG B N 1
ATOM 1623 C CA . ARG B 1 95 ? 5.699 -10.484 -18.5 1 98.69 95 ARG B CA 1
ATOM 1624 C C . ARG B 1 95 ? 5.289 -9.672 -17.266 1 98.69 95 ARG B C 1
ATOM 1626 O O . ARG B 1 95 ? 4.141 -9.234 -17.156 1 98.69 95 ARG B O 1
ATOM 1633 N N . PHE B 1 96 ? 6.195 -9.484 -16.312 1 98.5 96 PHE B N 1
ATOM 1634 C CA . PHE B 1 96 ? 5.984 -8.539 -15.211 1 98.5 96 PHE B CA 1
ATOM 1635 C C . PHE B 1 96 ? 7.316 -8.055 -14.648 1 98.5 96 PHE B C 1
ATOM 1637 O O . PHE B 1 96 ? 8.328 -8.75 -14.758 1 98.5 96 PHE B O 1
ATOM 1644 N N . TYR B 1 97 ? 7.336 -6.883 -14.086 1 98.25 97 TYR B N 1
ATOM 1645 C CA . TYR B 1 97 ? 8.438 -6.34 -13.297 1 98.25 97 TYR B CA 1
ATOM 1646 C C . TYR B 1 97 ? 8.211 -6.578 -11.805 1 98.25 97 TYR B C 1
ATOM 1648 O O . TYR B 1 97 ? 7.066 -6.676 -11.352 1 98.25 97 TYR B O 1
ATOM 1656 N N . VAL B 1 98 ? 9.273 -6.715 -11.078 1 98.56 98 VAL B N 1
ATOM 1657 C CA . VAL B 1 98 ? 9.273 -6.668 -9.617 1 98.56 98 VAL B CA 1
ATOM 1658 C C . VAL B 1 98 ? 10.008 -5.414 -9.141 1 98.56 98 VAL B C 1
ATOM 1660 O O . VAL B 1 98 ? 11.195 -5.234 -9.422 1 98.56 98 VAL B O 1
ATOM 1663 N N . VAL B 1 99 ? 9.297 -4.574 -8.469 1 98.12 99 VAL B N 1
ATOM 1664 C CA . VAL B 1 99 ? 9.891 -3.357 -7.918 1 98.12 99 VAL B CA 1
ATOM 1665 C C . VAL B 1 99 ? 10.18 -3.551 -6.43 1 98.12 99 VAL B C 1
ATOM 1667 O O . VAL B 1 99 ? 9.297 -3.943 -5.664 1 98.12 99 VAL B O 1
ATOM 1670 N N . LEU B 1 100 ? 11.43 -3.385 -6.035 1 97.81 100 LEU B N 1
ATOM 1671 C CA . LEU B 1 100 ? 11.844 -3.432 -4.641 1 97.81 100 LEU B CA 1
ATOM 1672 C C . LEU B 1 100 ? 11.906 -2.029 -4.043 1 97.81 100 LEU B C 1
ATOM 1674 O O . LEU B 1 100 ? 12.703 -1.196 -4.48 1 97.81 100 LEU B O 1
ATOM 1678 N N . THR B 1 101 ? 11.109 -1.801 -3.033 1 95.69 101 THR B N 1
ATOM 1679 C CA . THR B 1 101 ? 10.992 -0.454 -2.484 1 95.69 101 THR B CA 1
ATOM 1680 C C . THR B 1 101 ? 11.359 -0.439 -1.004 1 95.69 101 THR B C 1
ATOM 1682 O O . THR B 1 101 ? 10.758 -1.151 -0.2 1 95.69 101 THR B O 1
ATOM 1685 N N . ASP B 1 102 ? 12.305 0.479 -0.677 1 93.44 102 ASP B N 1
ATOM 1686 C CA . ASP B 1 102 ? 12.648 0.666 0.73 1 93.44 102 ASP B CA 1
ATOM 1687 C C . ASP B 1 102 ? 11.695 1.65 1.401 1 93.44 102 ASP B C 1
ATOM 1689 O O . ASP B 1 102 ? 11.414 2.721 0.858 1 93.44 102 ASP B O 1
ATOM 1693 N N . LEU B 1 103 ? 11.234 1.198 2.484 1 92.31 103 LEU B N 1
ATOM 1694 C CA . LEU B 1 103 ? 10.461 2.098 3.336 1 92.31 103 LEU B CA 1
ATOM 1695 C C . LEU B 1 103 ? 11.289 2.561 4.527 1 92.31 103 LEU B C 1
ATOM 1697 O O . LEU B 1 103 ? 12.242 1.884 4.93 1 92.31 103 LEU B O 1
ATOM 1701 N N . GLN B 1 104 ? 10.984 3.758 4.992 1 92.06 104 GLN B N 1
ATOM 1702 C CA . GLN B 1 104 ? 11.633 4.297 6.18 1 92.06 104 GLN B CA 1
ATOM 1703 C C . GLN B 1 104 ? 10.797 4.043 7.43 1 92.06 104 GLN B C 1
ATOM 1705 O O . GLN B 1 104 ? 9.594 4.312 7.445 1 92.06 104 GLN B O 1
ATOM 1710 N N . ALA B 1 105 ? 11.453 3.609 8.5 1 92.62 105 ALA B N 1
ATOM 1711 C CA . ALA B 1 105 ? 10.766 3.189 9.719 1 92.62 105 ALA B CA 1
ATOM 1712 C C . ALA B 1 105 ? 10 4.352 10.344 1 92.62 105 ALA B C 1
ATOM 1714 O O . ALA B 1 105 ? 9.023 4.141 11.062 1 92.62 105 ALA B O 1
ATOM 1715 N N . ASP B 1 106 ? 10.477 5.574 10.102 1 93.69 106 ASP B N 1
ATOM 1716 C CA . ASP B 1 106 ? 9.812 6.742 10.68 1 93.69 106 ASP B CA 1
ATOM 1717 C C . ASP B 1 106 ? 8.672 7.223 9.781 1 93.69 106 ASP B C 1
ATOM 1719 O O . ASP B 1 106 ? 8.086 8.273 10.031 1 93.69 106 ASP B O 1
ATOM 1723 N N . ARG B 1 107 ? 8.375 6.383 8.703 1 95.5 107 ARG B N 1
ATOM 1724 C CA . ARG B 1 107 ? 7.309 6.734 7.773 1 95.5 107 ARG B CA 1
ATOM 1725 C C . ARG B 1 107 ? 6.277 5.613 7.676 1 95.5 107 ARG B C 1
ATOM 1727 O O . ARG B 1 107 ? 5.406 5.637 6.805 1 95.5 107 ARG B O 1
ATOM 1734 N N . VAL B 1 108 ? 6.438 4.672 8.469 1 95.88 108 VAL B N 1
ATOM 1735 C CA . VAL B 1 108 ? 5.484 3.566 8.492 1 95.88 108 VAL B CA 1
ATOM 1736 C C . VAL B 1 108 ? 4.961 3.365 9.906 1 95.88 108 VAL B C 1
ATOM 1738 O O . VAL B 1 108 ? 5.734 3.361 10.867 1 95.88 108 VAL B O 1
ATOM 1741 N N . ALA B 1 109 ? 3.654 3.191 9.945 1 97.25 109 ALA B N 1
ATOM 1742 C CA . ALA B 1 109 ? 3.051 3.025 11.266 1 97.25 109 ALA B CA 1
ATOM 1743 C C . ALA B 1 109 ? 2.158 1.788 11.305 1 97.25 109 ALA B C 1
ATOM 1745 O O . ALA B 1 109 ? 1.633 1.357 10.281 1 97.25 109 ALA B O 1
ATOM 1746 N N . CYS B 1 110 ? 2.049 1.267 12.398 1 95.62 110 CYS B N 1
ATOM 1747 C CA . CYS B 1 110 ? 1.107 0.22 12.781 1 95.62 110 CYS B CA 1
ATOM 1748 C C . CYS B 1 110 ? 0.58 0.45 14.195 1 95.62 110 CYS B C 1
ATOM 1750 O O . CYS B 1 110 ? 1.325 0.879 15.078 1 95.62 110 CYS B O 1
ATOM 1752 N N . ASP B 1 111 ? -0.738 0.166 14.281 1 96.12 111 ASP B N 1
ATOM 1753 C CA . ASP B 1 111 ? -1.389 0.376 15.57 1 96.12 111 ASP B CA 1
ATOM 1754 C C . ASP B 1 111 ? -1.146 1.793 16.094 1 96.12 111 ASP B C 1
ATOM 1756 O O . ASP B 1 111 ? -0.892 1.992 17.281 1 96.12 111 ASP B O 1
ATOM 1760 N N . GLY B 1 112 ? -1.026 2.701 15.195 1 95.25 112 GLY B N 1
ATOM 1761 C CA . GLY B 1 112 ? -0.925 4.113 15.523 1 95.25 112 GLY B CA 1
ATOM 1762 C C . GLY B 1 112 ? 0.491 4.551 15.852 1 95.25 112 GLY B C 1
ATOM 1763 O O . GLY B 1 112 ? 0.741 5.734 16.094 1 95.25 112 GLY B O 1
ATOM 1764 N N . ASP B 1 113 ? 1.43 3.662 15.844 1 96.12 113 ASP B N 1
ATOM 1765 C CA . ASP B 1 113 ? 2.809 3.98 16.203 1 96.12 113 ASP B CA 1
ATOM 1766 C C . ASP B 1 113 ? 3.746 3.789 15.016 1 96.12 113 ASP B C 1
ATOM 1768 O O . ASP B 1 113 ? 3.625 2.812 14.273 1 96.12 113 ASP B O 1
ATOM 1772 N N . LEU B 1 114 ? 4.625 4.762 14.906 1 95.5 114 LEU B N 1
ATOM 1773 C CA . LEU B 1 114 ? 5.668 4.598 13.898 1 95.5 114 LEU B CA 1
ATOM 1774 C C . LEU B 1 114 ? 6.551 3.398 14.219 1 95.5 114 LEU B C 1
ATOM 1776 O O . LEU B 1 114 ? 6.875 3.156 15.383 1 95.5 114 LEU B O 1
ATOM 1780 N N . LEU B 1 115 ? 6.984 2.744 13.258 1 93.75 115 LEU B N 1
ATOM 1781 C CA . LEU B 1 115 ? 7.75 1.52 13.461 1 93.75 115 LEU B CA 1
ATOM 1782 C C . LEU B 1 115 ? 9.172 1.838 13.906 1 93.75 115 LEU B C 1
ATOM 1784 O O . LEU B 1 115 ? 9.875 0.966 14.422 1 93.75 115 LEU B O 1
ATOM 1788 N N . ALA B 1 116 ? 9.57 3.068 13.711 1 90.69 116 ALA B N 1
ATOM 1789 C CA . ALA B 1 116 ? 10.891 3.492 14.18 1 90.69 116 ALA B CA 1
ATOM 1790 C C . ALA B 1 116 ? 11.039 3.25 15.68 1 90.69 116 ALA B C 1
ATOM 1792 O O . ALA B 1 116 ? 12.148 3.084 16.188 1 90.69 116 ALA B O 1
ATOM 1793 N N . LYS B 1 117 ? 9.914 3.195 16.312 1 85.25 117 LYS B N 1
ATOM 1794 C CA . LYS B 1 117 ? 9.914 2.945 17.75 1 85.25 117 LYS B CA 1
ATOM 1795 C C . LYS B 1 117 ? 10.336 1.511 18.062 1 85.25 117 LYS B C 1
ATOM 1797 O O . LYS B 1 117 ? 10.82 1.221 19.156 1 85.25 117 LYS B O 1
ATOM 1802 N N . PHE B 1 118 ? 10.141 0.657 17.109 1 75.06 118 PHE B N 1
ATOM 1803 C CA . PHE B 1 118 ? 10.391 -0.763 17.328 1 75.06 118 PHE B CA 1
ATOM 1804 C C . PHE B 1 118 ? 11.734 -1.178 16.75 1 75.06 118 PHE B C 1
ATOM 1806 O O . PHE B 1 118 ? 12.258 -2.248 17.078 1 75.06 118 PHE B O 1
ATOM 1813 N N . PHE B 1 119 ? 12.234 -0.436 15.773 1 64.19 119 PHE B N 1
ATOM 1814 C CA . PHE B 1 119 ? 13.531 -0.755 15.18 1 64.19 119 PHE B CA 1
ATOM 1815 C C . PHE B 1 119 ? 14.641 0.039 15.852 1 64.19 119 PHE B C 1
ATOM 1817 O O . PHE B 1 119 ? 15.766 0.095 15.352 1 64.19 119 PHE B O 1
ATOM 1824 N N . LYS B 1 120 ? 14.555 0.487 17.125 1 47.56 120 LYS B N 1
ATOM 1825 C CA . LYS B 1 120 ? 15.648 1.113 17.859 1 47.56 120 LYS B CA 1
ATOM 1826 C C . LYS B 1 120 ? 16.703 0.086 18.25 1 47.56 120 LYS B C 1
ATOM 1828 O O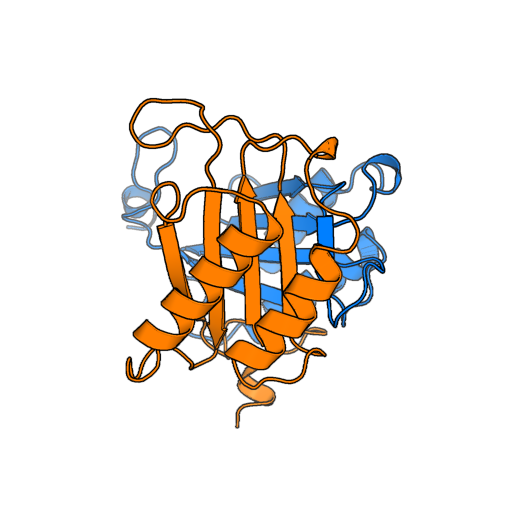 . LYS B 1 120 ? 16.391 -1.081 18.5 1 47.56 120 LYS B O 1
#

pLDDT: mean 95.69, std 6.18, range [47.56, 98.88]

InterPro domains:
  IPR001398 Macrophage migration inhibitory factor [PF01187] (4-115)
  IPR001398 Macrophage migration inhibitory factor [PTHR11954] (1-112)
  IPR014347 Tautomerase/MIF superfamily [G3DSA:3.30.429.10] (1-118)
  IPR014347 Tautomerase/MIF superfamily [SSF55331] (4-117)